Protein AF-A0A662HLV6-F1 (afdb_monomer)

pLDDT: mean 86.93, std 13.38, range [41.53, 98.5]

Solvent-accessible surface area (backbone atoms only — not comparable to full-atom values): 19832 Å² total; per-residue (Å²): 136,87,79,79,70,58,75,48,78,49,78,52,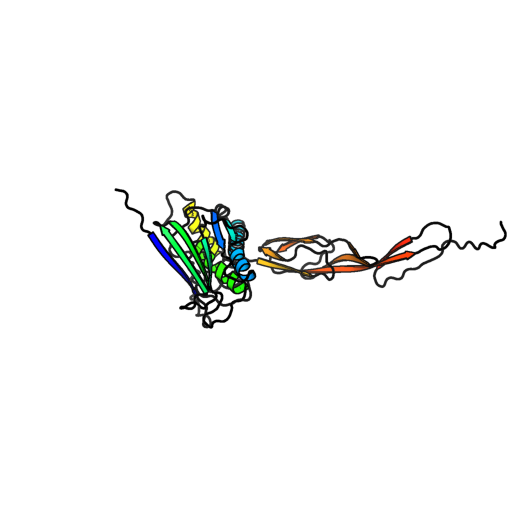61,36,26,64,61,92,74,85,81,76,87,77,70,96,64,81,65,35,36,28,36,65,76,39,35,54,88,62,49,68,42,33,32,36,38,49,74,68,54,60,68,65,47,44,50,22,42,61,44,22,61,56,51,51,52,49,39,46,53,53,49,28,75,77,75,41,70,64,75,56,74,59,50,45,75,51,81,25,39,52,95,76,70,51,72,98,71,86,61,35,31,40,38,44,58,36,94,43,49,42,97,80,36,32,40,26,38,33,39,36,38,27,51,68,56,29,45,72,37,34,40,37,41,37,36,46,14,40,72,88,59,49,75,57,53,51,61,48,47,21,38,43,36,35,33,43,49,41,41,73,58,32,38,45,44,30,75,42,65,61,37,81,78,45,63,35,37,46,20,56,53,48,68,95,56,103,57,84,51,39,53,26,46,53,53,49,49,50,40,47,58,46,50,48,57,66,74,51,85,91,81,76,74,80,73,60,56,53,47,66,66,57,92,91,53,71,63,27,50,49,54,69,24,43,33,45,67,44,59,94,60,91,57,68,49,52,53,47,80,39,47,57,68,35,71,38,62,33,38,42,53,66,60,50,77,60,88,59,36,34,37,33,56,56,27,38,31,77,77,47,77,42,64,60,52,57,51,80,40,69,30,79,51,69,40,45,37,33,56,40,64,46,51,25,38,60,46,78,48,78,67,96,58,100,68,91,70,64,48,77,50,76,41,51,74,90,62,86,84,89,87,77,84,92,74,87,84,81,82,81,86,75,90,124

Foldseek 3Di:
DDDFFDKDKDKAFAFADDDDDDDAPPDFKKWFFQQAAALAQEFEEEEEPQDPPLLSVLLLVLQVLQLVLLVLLCVVPNLCVNNSRHYDYDYPPPRDDPDDGQEYEEEALFEDPRRTQKMKMFIDGNRHTRHIYMYGYQAGPVSHGDDSLQSNLRSNLNVLVVLRIAAMSDQDFPEGGASRHRHDDDDPDRQAHWSNSSVSSSLSCVVSVDPDDDDRPDSMDGDDPVGGTGGQDKAFAAEAEPDPFWDQTGIDGQQDKGWIAGDQWDDDPFKIWGWQFKDFQDTGRDRIDIDGPHHYTYIYTDTFMWGWDWADDPDPDDDIDIDIGTVPDDDDDDDPDDDDDPVPPD

Sequence (346 aa):
MWRALPVSIVRIALTIALTLLAIEASAAPRLELMGVVWSKPILKVLVRREAPLNYVAAAARAFKLWRAAINYFTRLYGYEYLRKLRFEVYVEGFNASPDGYDVVVSFLDVPSASMELGETTLTVVGNRVVKAEVKLFLRDYTGAELKPIDILNVALHEVGHVLCLGHASRAHTANGPELMYYKYTPVNIVVMPSTLDVYGVALVFQRLLGGRAVRPLQRAIELPARIPYRLTAYYYVHVVSTVNGVEGGGWYLENETALVRAEKAIVRGDIRYVFEGWSGDVEMEAPQLSLRVTRNYTLIARWIKQYRVIIENLYPGPSSSEMWVNEGDEVVIALRDTRVEHGNGT

Radius of gyration: 29.9 Å; Cα contacts (8 Å, |Δi|>4): 708; chains: 1; bounding box: 83×50×99 Å

Structure (mmCIF, N/CA/C/O backbone):
data_AF-A0A662HLV6-F1
#
_entry.id   AF-A0A662HLV6-F1
#
loop_
_atom_site.group_PDB
_atom_site.id
_atom_site.type_symbol
_atom_site.label_atom_id
_atom_site.label_alt_id
_atom_site.label_comp_id
_atom_site.label_asym_id
_atom_site.label_entity_id
_atom_site.label_seq_id
_atom_site.pdbx_PDB_ins_code
_atom_site.Cartn_x
_atom_site.Cartn_y
_atom_site.Cartn_z
_atom_site.occupancy
_atom_site.B_iso_or_equiv
_atom_site.auth_seq_id
_atom_site.auth_comp_id
_atom_site.auth_asym_id
_atom_site.auth_atom_id
_atom_site.pdbx_PDB_model_num
ATOM 1 N N . MET A 1 1 ? -36.772 16.103 26.865 1.00 41.53 1 MET A N 1
ATOM 2 C CA . MET A 1 1 ? -35.553 15.863 27.668 1.00 41.53 1 MET A CA 1
ATOM 3 C C . MET A 1 1 ? -34.530 15.184 26.757 1.00 41.53 1 MET A C 1
ATOM 5 O O . MET A 1 1 ? -34.669 13.999 26.487 1.00 41.53 1 MET A O 1
ATOM 9 N N . TRP A 1 2 ? -33.594 15.931 26.165 1.00 44.19 2 TRP A N 1
ATOM 10 C CA . TRP A 1 2 ? -32.580 15.363 25.265 1.00 44.19 2 TRP A CA 1
ATOM 11 C C . TRP A 1 2 ? -31.426 14.825 26.114 1.00 44.19 2 TRP A C 1
ATOM 13 O O . TRP A 1 2 ? -30.712 15.603 26.740 1.00 44.19 2 TRP A O 1
ATOM 23 N N . ARG A 1 3 ? -31.272 13.499 26.201 1.00 54.03 3 ARG A N 1
ATOM 24 C CA . ARG A 1 3 ? -30.100 12.893 26.848 1.00 54.03 3 ARG A CA 1
ATOM 25 C C . ARG A 1 3 ? -28.908 13.012 25.898 1.00 54.03 3 ARG A C 1
ATOM 27 O O . ARG A 1 3 ? -28.987 12.534 24.768 1.00 54.03 3 ARG A O 1
ATOM 34 N N . ALA A 1 4 ? -27.829 13.650 26.350 1.00 65.12 4 ALA A N 1
ATOM 35 C CA . ALA A 1 4 ? -26.562 13.667 25.627 1.00 65.12 4 ALA A CA 1
ATOM 36 C C . ALA A 1 4 ? -26.058 12.227 25.431 1.00 65.12 4 ALA A C 1
ATOM 38 O O . ALA A 1 4 ? -26.153 11.402 26.343 1.00 65.12 4 ALA A O 1
ATOM 39 N N . LEU A 1 5 ? -25.565 11.913 24.231 1.00 73.31 5 LEU A N 1
ATOM 40 C CA . LEU A 1 5 ? -24.967 10.608 23.955 1.00 73.31 5 LEU A CA 1
ATOM 41 C C . LEU A 1 5 ? -23.646 10.469 24.729 1.00 73.31 5 LEU A C 1
ATOM 43 O O . LEU A 1 5 ? -22.905 11.449 24.826 1.00 73.31 5 LEU A O 1
ATOM 47 N N . PRO A 1 6 ? -23.327 9.275 25.257 1.00 77.75 6 PRO A N 1
ATOM 48 C CA . PRO A 1 6 ? -22.076 9.056 25.967 1.00 77.75 6 PRO A CA 1
ATOM 49 C C . PRO A 1 6 ? -20.880 9.223 25.022 1.00 77.75 6 PRO A C 1
ATOM 51 O O . PRO A 1 6 ? -20.923 8.798 23.862 1.00 77.75 6 PRO A O 1
ATOM 54 N N . VAL A 1 7 ? -19.818 9.835 25.545 1.00 79.19 7 VAL A N 1
ATOM 55 C CA . VAL A 1 7 ? -18.498 9.891 24.909 1.00 79.19 7 VAL A CA 1
ATOM 56 C C . VAL A 1 7 ? -17.666 8.733 25.452 1.00 79.19 7 VAL A C 1
ATOM 58 O O . VAL A 1 7 ? -17.691 8.451 26.650 1.00 79.19 7 VAL A O 1
ATOM 61 N N . SER A 1 8 ? -16.949 8.031 24.583 1.00 78.81 8 SER A N 1
ATOM 62 C CA . SER A 1 8 ? -16.083 6.910 24.957 1.00 78.81 8 SER A CA 1
ATOM 63 C C . SER A 1 8 ? -14.778 6.957 24.170 1.00 78.81 8 SER A C 1
ATOM 65 O O . SER A 1 8 ? -14.740 7.469 23.051 1.00 78.81 8 SER A O 1
ATOM 67 N N . ILE A 1 9 ? -13.713 6.423 24.767 1.00 74.38 9 ILE A N 1
ATOM 68 C CA . ILE A 1 9 ? -12.389 6.315 24.152 1.00 74.38 9 ILE A CA 1
ATOM 69 C C . ILE A 1 9 ? -12.107 4.833 23.928 1.00 74.38 9 ILE A C 1
ATOM 71 O O . ILE A 1 9 ? -12.194 4.045 24.869 1.00 74.38 9 ILE A O 1
ATOM 75 N N . VAL A 1 10 ? -11.770 4.457 22.695 1.00 76.69 10 VAL A N 1
ATOM 76 C CA . VAL A 1 10 ? -11.289 3.109 22.371 1.00 76.69 10 VAL A CA 1
ATOM 77 C C . VAL A 1 10 ? -9.801 3.201 22.064 1.00 76.69 10 VAL A C 1
ATOM 79 O O . VAL A 1 10 ? -9.414 3.987 21.203 1.00 76.69 10 VAL A O 1
ATOM 82 N N . ARG A 1 11 ? -8.980 2.422 22.772 1.00 74.50 11 ARG A N 1
ATOM 83 C CA . ARG A 1 11 ? -7.535 2.319 22.540 1.00 74.50 11 ARG A CA 1
ATOM 84 C C . ARG A 1 11 ? -7.183 0.909 22.110 1.00 74.50 11 ARG A C 1
ATOM 86 O O . ARG A 1 11 ? -7.666 -0.051 22.709 1.00 74.50 11 ARG A O 1
ATOM 93 N N . ILE A 1 12 ? -6.357 0.810 21.085 1.00 86.56 12 ILE A N 1
ATOM 94 C CA . ILE A 1 12 ? -5.835 -0.445 20.563 1.00 86.56 12 ILE A CA 1
ATOM 95 C C . ILE A 1 12 ? -4.404 -0.202 20.085 1.00 86.56 12 ILE A C 1
ATOM 97 O O . ILE A 1 12 ? -4.069 0.919 19.695 1.00 86.56 12 ILE A O 1
ATOM 101 N N . ALA A 1 13 ? -3.556 -1.216 20.201 1.00 70.12 13 ALA A N 1
ATOM 102 C CA . ALA A 1 13 ? -2.138 -1.077 19.930 1.00 70.12 13 ALA A CA 1
ATOM 103 C C . ALA A 1 13 ? -1.545 -2.363 19.360 1.00 70.12 13 ALA A C 1
ATOM 105 O O . ALA A 1 13 ? -1.890 -3.466 19.799 1.00 70.12 13 ALA A O 1
ATOM 106 N N . LEU A 1 14 ? -0.607 -2.187 18.434 1.00 81.62 14 LEU A N 1
ATOM 107 C CA . LEU A 1 14 ? 0.203 -3.248 17.859 1.00 81.62 14 LEU A CA 1
ATOM 108 C C . LEU A 1 14 ? 1.468 -3.449 18.688 1.00 81.62 14 LEU A C 1
ATOM 110 O O . LEU A 1 14 ? 2.247 -2.516 18.871 1.00 81.62 14 LEU A O 1
ATOM 114 N N . THR A 1 15 ? 1.715 -4.680 19.131 1.00 79.75 15 THR A N 1
ATOM 115 C CA . THR A 1 15 ? 2.900 -5.028 19.937 1.00 79.75 15 THR A CA 1
ATOM 116 C C . THR A 1 15 ? 3.952 -5.760 19.110 1.00 79.75 15 THR A C 1
ATOM 118 O O . THR A 1 15 ? 3.622 -6.430 18.135 1.00 79.75 15 THR A O 1
ATOM 121 N N . ILE A 1 16 ? 5.231 -5.668 19.472 1.00 78.06 16 ILE A N 1
ATOM 122 C CA . ILE A 1 16 ? 6.287 -6.467 18.824 1.00 78.06 16 ILE A CA 1
ATOM 123 C C . ILE A 1 16 ? 6.284 -7.930 19.311 1.00 78.06 16 ILE A C 1
ATOM 125 O O . ILE A 1 16 ? 6.019 -8.221 20.480 1.00 78.06 16 ILE A O 1
ATOM 129 N N . ALA A 1 17 ? 6.577 -8.882 18.420 1.00 71.69 17 ALA A N 1
ATOM 130 C CA . ALA A 1 17 ? 6.698 -10.300 18.760 1.00 71.69 17 ALA A CA 1
ATOM 131 C C . ALA A 1 17 ? 8.050 -10.626 19.430 1.00 71.69 17 ALA A C 1
ATOM 133 O O . ALA A 1 17 ? 9.098 -10.210 18.948 1.00 71.69 17 ALA A O 1
ATOM 134 N N . LEU A 1 18 ? 8.029 -11.424 20.507 1.00 54.94 18 LEU A N 1
ATOM 135 C CA . LEU A 1 18 ? 9.222 -11.810 21.281 1.00 54.94 18 LEU A CA 1
ATOM 136 C C . LEU A 1 18 ? 9.776 -13.219 20.970 1.00 54.94 18 LEU A C 1
ATOM 138 O O . LEU A 1 18 ? 10.947 -13.463 21.239 1.00 54.94 18 LEU A O 1
ATOM 142 N N . THR A 1 19 ? 8.983 -14.150 20.420 1.00 51.56 19 THR A N 1
ATOM 143 C CA . THR A 1 19 ? 9.384 -15.553 20.146 1.00 51.56 19 THR A CA 1
ATOM 144 C C . THR A 1 19 ? 8.494 -16.241 19.092 1.00 51.56 19 THR A C 1
ATOM 146 O O . THR A 1 19 ? 7.426 -15.731 18.745 1.00 51.56 19 THR A O 1
ATOM 149 N N . LEU A 1 20 ? 8.960 -17.395 18.573 1.00 49.28 20 LEU A N 1
ATOM 150 C CA . LEU A 1 20 ? 8.375 -18.157 17.458 1.00 49.28 20 LEU A CA 1
ATOM 151 C C . LEU A 1 20 ? 6.960 -18.706 17.738 1.00 49.28 20 LEU A C 1
ATOM 153 O O . LEU A 1 20 ? 6.622 -19.095 18.853 1.00 49.28 20 LEU A O 1
ATOM 157 N N . LEU A 1 21 ? 6.186 -18.743 16.653 1.00 49.66 21 LEU A N 1
ATOM 158 C CA . LEU A 1 21 ? 4.757 -19.027 16.503 1.00 49.66 21 LEU A CA 1
ATOM 159 C C . LEU A 1 21 ? 4.193 -20.152 17.386 1.00 49.66 21 LEU A C 1
ATOM 161 O O . LEU A 1 21 ? 4.664 -21.288 17.366 1.00 49.66 21 LEU A O 1
ATOM 165 N N . ALA A 1 22 ? 3.096 -19.842 18.081 1.00 47.38 22 ALA A N 1
ATOM 166 C CA . ALA A 1 22 ? 2.194 -20.854 18.612 1.00 47.38 22 ALA A CA 1
ATOM 167 C C . ALA A 1 22 ? 1.543 -21.627 17.452 1.00 47.38 22 ALA A C 1
ATOM 169 O O . ALA A 1 22 ? 1.233 -21.051 16.410 1.00 47.38 22 ALA A O 1
ATOM 170 N N . ILE A 1 23 ? 1.313 -22.926 17.646 1.00 48.78 23 ILE A N 1
ATOM 171 C CA . ILE A 1 23 ? 0.552 -23.759 16.709 1.00 48.78 23 ILE A CA 1
ATOM 172 C C . ILE A 1 23 ? -0.863 -23.179 16.620 1.00 48.78 23 ILE A C 1
ATOM 174 O O . ILE A 1 23 ? -1.612 -23.199 17.598 1.00 48.78 23 ILE A O 1
ATOM 178 N N . GLU A 1 24 ? -1.221 -22.632 15.460 1.00 56.00 24 GLU A N 1
ATOM 179 C CA . GLU A 1 24 ? -2.555 -22.081 15.246 1.00 56.00 24 GLU A CA 1
ATOM 180 C C . GLU A 1 24 ? -3.581 -23.215 15.169 1.00 56.00 24 GLU A C 1
ATOM 182 O O . GLU A 1 24 ? -3.442 -24.170 14.401 1.00 56.00 24 GLU A O 1
ATOM 187 N N . ALA A 1 25 ? -4.633 -23.114 15.980 1.00 54.62 25 ALA A N 1
ATOM 188 C CA . ALA A 1 25 ? -5.747 -24.045 15.927 1.00 54.62 25 ALA A CA 1
ATOM 189 C C . ALA A 1 25 ? -6.424 -24.005 14.543 1.00 54.62 25 ALA A C 1
ATOM 191 O O . ALA A 1 25 ? -6.546 -22.950 13.922 1.00 54.62 25 ALA A O 1
ATOM 192 N N . SER A 1 26 ? -6.952 -25.149 14.099 1.00 58.91 26 SER A N 1
ATOM 193 C CA . SER A 1 26 ? -7.633 -25.366 12.806 1.00 58.91 26 SER A CA 1
ATOM 194 C C . SER A 1 26 ? -8.948 -24.570 12.604 1.00 58.91 26 SER A C 1
ATOM 196 O O . SER A 1 26 ? -9.773 -24.929 11.763 1.00 58.91 26 SER A O 1
ATOM 198 N N . ALA A 1 27 ? -9.193 -23.505 13.368 1.00 73.50 27 ALA A N 1
ATOM 199 C CA . ALA A 1 27 ? -10.382 -22.667 13.246 1.00 73.50 27 ALA A CA 1
ATOM 200 C C . ALA A 1 27 ? -10.269 -21.706 12.052 1.00 73.50 27 ALA A C 1
ATOM 202 O O . ALA A 1 27 ? -9.174 -21.250 11.722 1.00 73.50 27 ALA A O 1
ATOM 203 N N . ALA A 1 28 ? -11.394 -21.385 11.405 1.00 86.19 28 ALA A N 1
ATOM 204 C CA . ALA A 1 28 ? -11.429 -20.427 10.301 1.00 86.19 28 ALA A CA 1
ATOM 205 C C . ALA A 1 28 ? -10.842 -19.056 10.720 1.00 86.19 28 ALA A C 1
ATOM 207 O O . ALA A 1 28 ? -11.049 -18.644 11.865 1.00 86.19 28 ALA A O 1
ATOM 208 N N . PRO A 1 29 ? -10.111 -18.348 9.831 1.00 93.00 29 PRO A N 1
ATOM 209 C CA . PRO A 1 29 ? -9.577 -17.021 10.132 1.00 93.00 29 PRO A CA 1
ATOM 210 C C . PRO A 1 29 ? -10.696 -16.035 10.474 1.00 93.00 29 PRO A C 1
ATOM 212 O O . PRO A 1 29 ? -11.675 -15.924 9.732 1.00 93.00 29 PRO A O 1
ATOM 215 N N . ARG A 1 30 ? -10.531 -15.30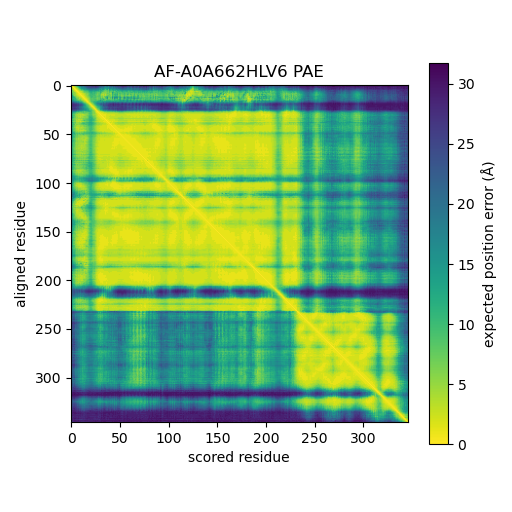5 11.580 1.00 94.62 30 ARG A N 1
ATOM 216 C CA . ARG A 1 30 ? -11.491 -14.315 12.072 1.00 94.62 30 ARG A CA 1
ATOM 217 C C . ARG A 1 30 ? -10.845 -12.950 12.201 1.00 94.62 30 ARG A C 1
ATOM 219 O O . ARG A 1 30 ? -9.678 -12.858 12.564 1.00 94.62 30 ARG A O 1
ATOM 226 N N . LEU A 1 31 ? -11.625 -11.905 11.962 1.00 95.50 31 LEU A N 1
ATOM 227 C CA . LEU A 1 31 ? -11.227 -10.522 12.203 1.00 95.50 31 LEU A CA 1
ATOM 228 C C . LEU A 1 31 ? -12.217 -9.859 13.146 1.00 95.50 31 LEU A C 1
ATOM 230 O O . LEU A 1 31 ? -13.424 -9.880 12.897 1.00 95.50 31 LEU A O 1
ATOM 234 N N . GLU A 1 32 ? -11.710 -9.273 14.222 1.00 93.94 32 GLU A N 1
ATOM 235 C CA . GLU A 1 32 ? -12.530 -8.500 15.141 1.00 93.94 32 GLU A CA 1
ATOM 236 C C . GLU A 1 32 ? -12.970 -7.176 14.513 1.00 93.94 32 GLU A C 1
ATOM 238 O O . GLU A 1 32 ? -12.236 -6.551 13.751 1.00 93.94 32 GLU A O 1
ATOM 243 N N . LEU A 1 33 ? -14.170 -6.714 14.855 1.00 91.81 33 LEU A N 1
ATOM 244 C CA . LEU A 1 33 ? -14.666 -5.400 14.463 1.00 91.81 33 LEU A CA 1
ATOM 245 C C . LEU A 1 33 ? -15.029 -4.588 15.705 1.00 91.81 33 LEU A C 1
ATOM 247 O O . LEU A 1 33 ? -15.726 -5.069 16.600 1.00 91.81 33 LEU A O 1
ATOM 251 N N . MET A 1 34 ? -14.634 -3.314 15.729 1.00 89.50 34 MET A N 1
ATOM 252 C CA . MET A 1 34 ? -14.719 -2.474 16.932 1.00 89.50 34 MET A CA 1
ATOM 253 C C . MET A 1 34 ? -16.149 -2.032 17.295 1.00 89.50 34 MET A C 1
ATOM 255 O O . MET A 1 34 ? -16.359 -1.378 18.312 1.00 89.50 34 MET A O 1
ATOM 259 N N . GLY A 1 35 ? -17.158 -2.342 16.473 1.00 86.31 35 GLY A N 1
ATOM 260 C CA . GLY A 1 35 ? -18.551 -1.963 16.755 1.00 86.31 35 GLY A CA 1
ATOM 261 C C . GLY A 1 35 ? -18.905 -0.503 16.442 1.00 86.31 35 GLY A C 1
ATOM 262 O O . GLY A 1 35 ? -20.070 -0.121 16.577 1.00 86.31 35 GLY A O 1
ATOM 263 N N . VAL A 1 36 ? -17.932 0.297 16.004 1.00 87.44 36 VAL A N 1
ATOM 264 C CA . VAL A 1 36 ? -18.057 1.733 15.715 1.00 87.44 36 VAL A CA 1
ATOM 265 C C . VAL A 1 36 ? -17.826 2.017 14.232 1.00 87.44 36 VAL A C 1
ATOM 267 O O . VAL A 1 36 ? -17.308 1.173 13.505 1.00 87.44 36 VAL A O 1
ATOM 270 N N . VAL A 1 37 ? -18.266 3.184 13.759 1.00 89.38 37 VAL A N 1
ATOM 271 C CA . VAL A 1 37 ? -18.124 3.579 12.349 1.00 89.38 37 VAL A CA 1
ATOM 272 C C . VAL A 1 37 ? -17.998 5.094 12.209 1.00 89.38 37 VAL A C 1
ATOM 274 O O . VAL A 1 37 ? -18.574 5.849 12.993 1.00 89.38 37 VAL A O 1
ATOM 277 N N . TRP A 1 38 ? -17.279 5.562 11.192 1.00 92.12 38 TRP A N 1
ATOM 278 C CA . TRP A 1 38 ? -17.286 6.974 10.808 1.00 92.12 38 TRP A CA 1
ATOM 279 C C . TRP A 1 38 ? -18.653 7.409 10.278 1.00 92.12 38 TRP A C 1
ATOM 281 O O . TRP A 1 38 ? -19.393 6.623 9.695 1.00 92.12 38 TRP A O 1
ATOM 291 N N . SER A 1 39 ? -18.990 8.687 10.438 1.00 88.31 39 SER A N 1
ATOM 292 C CA . SER A 1 39 ? -20.218 9.282 9.887 1.00 88.31 39 SER A CA 1
ATOM 293 C C . SER A 1 39 ? -20.072 9.773 8.445 1.00 88.31 39 SER A C 1
ATOM 295 O O . SER A 1 39 ? -21.048 10.238 7.855 1.00 88.31 39 SER A O 1
ATOM 297 N N . LYS A 1 40 ? -18.866 9.691 7.878 1.00 90.00 40 LYS A N 1
ATOM 298 C CA . LYS A 1 40 ? -18.543 10.196 6.547 1.00 90.00 40 LYS A CA 1
ATOM 299 C C . LYS A 1 40 ? -17.528 9.300 5.834 1.00 90.00 40 LYS A C 1
ATOM 301 O O . LYS A 1 40 ? -16.722 8.648 6.494 1.00 90.00 40 LYS A O 1
ATOM 306 N N . PRO A 1 41 ? -17.560 9.277 4.491 1.00 90.44 41 PRO A N 1
ATOM 307 C CA . PRO A 1 41 ? -16.691 8.426 3.692 1.00 90.44 41 PRO A CA 1
ATOM 308 C C . PRO A 1 41 ? -15.323 9.055 3.389 1.00 90.44 41 PRO A C 1
ATOM 310 O O . PRO A 1 41 ? -14.415 8.378 2.924 1.00 90.44 41 PRO A O 1
ATOM 313 N N . ILE A 1 42 ? -15.172 10.358 3.617 1.00 94.44 42 ILE A N 1
ATOM 314 C CA . ILE A 1 42 ? -13.944 11.095 3.332 1.00 94.44 42 ILE A CA 1
ATOM 315 C C . ILE A 1 42 ? -13.315 11.464 4.666 1.00 94.44 42 ILE A C 1
ATOM 317 O O . ILE A 1 42 ? -13.925 12.206 5.439 1.00 94.44 42 ILE A O 1
ATOM 321 N N . LEU A 1 43 ? -12.118 10.939 4.919 1.00 96.12 43 LEU A N 1
ATOM 322 C CA . LEU A 1 43 ? -11.362 11.207 6.138 1.00 96.12 43 LEU A CA 1
ATOM 323 C C . LEU A 1 43 ? -10.183 12.121 5.813 1.00 96.12 43 LEU A C 1
ATOM 325 O O . LEU A 1 43 ? -9.349 11.791 4.965 1.00 96.12 43 LEU A O 1
ATOM 329 N N . LYS A 1 44 ? -10.123 13.269 6.486 1.00 97.50 44 LYS A N 1
ATOM 330 C CA . LYS A 1 44 ? -8.987 14.188 6.417 1.00 97.50 44 LYS A CA 1
ATOM 331 C C . LYS A 1 44 ? -7.922 13.736 7.405 1.00 97.50 44 LYS A C 1
ATOM 333 O O . LYS A 1 44 ? -8.192 13.631 8.600 1.00 97.50 44 LYS A O 1
ATOM 338 N N . VAL A 1 45 ? -6.724 13.482 6.900 1.00 98.25 45 VAL A N 1
ATOM 339 C CA . VAL A 1 45 ? -5.605 12.930 7.663 1.00 98.25 45 VAL A CA 1
ATOM 340 C C . VAL A 1 45 ? -4.493 13.965 7.730 1.00 98.25 45 VAL A C 1
ATOM 342 O O . VAL A 1 45 ? -4.037 14.422 6.687 1.00 98.25 45 VAL A O 1
ATOM 345 N N . LEU A 1 46 ? -4.022 14.289 8.930 1.00 98.12 46 LEU A N 1
ATOM 346 C CA . LEU A 1 46 ? -2.792 15.047 9.137 1.00 98.12 46 LEU A CA 1
ATOM 347 C C . LEU A 1 46 ? -1.676 14.102 9.575 1.00 98.12 46 LEU A C 1
ATOM 349 O O . LEU A 1 46 ? -1.807 13.429 10.594 1.00 98.12 46 LEU A O 1
ATOM 353 N N . VAL A 1 47 ? -0.565 14.096 8.845 1.00 98.00 47 VAL A N 1
ATOM 354 C CA . VAL A 1 47 ? 0.693 13.480 9.275 1.00 98.00 47 VAL A CA 1
ATOM 355 C C . VAL A 1 47 ? 1.618 14.592 9.758 1.00 98.00 47 VAL A C 1
ATOM 357 O O . VAL A 1 47 ? 1.989 15.475 8.978 1.00 98.00 47 VAL A O 1
ATOM 360 N N . ARG A 1 48 ? 1.959 14.571 11.048 1.00 96.94 48 ARG A N 1
ATOM 361 C CA . ARG A 1 48 ? 2.831 15.581 11.657 1.00 96.94 48 ARG A CA 1
ATOM 362 C C . ARG A 1 48 ? 4.279 15.419 11.219 1.00 96.94 48 ARG A C 1
ATOM 364 O O . ARG A 1 48 ? 4.725 14.316 10.902 1.00 96.94 48 ARG A O 1
ATOM 371 N N . ARG A 1 49 ? 5.038 16.513 11.216 1.00 94.69 49 ARG A N 1
ATOM 372 C CA . ARG A 1 49 ? 6.450 16.513 10.805 1.00 94.69 49 ARG A CA 1
ATOM 373 C C . ARG A 1 49 ? 7.373 16.402 12.023 1.00 94.69 49 ARG A C 1
ATOM 375 O O . ARG A 1 49 ? 8.282 17.201 12.206 1.00 94.69 49 ARG A O 1
ATOM 382 N N . GLU A 1 50 ? 7.128 15.381 12.838 1.00 93.88 50 GLU A N 1
ATOM 383 C CA . GLU A 1 50 ? 7.841 15.099 14.098 1.00 93.88 50 GLU A CA 1
ATOM 384 C C . GLU A 1 50 ? 8.926 14.009 13.935 1.00 93.88 50 GLU A C 1
ATOM 386 O O . GLU A 1 50 ? 9.539 13.590 14.910 1.00 93.88 50 GLU A O 1
ATOM 391 N N . ALA A 1 51 ? 9.165 13.534 12.706 1.00 95.44 51 ALA A N 1
ATOM 392 C CA . ALA A 1 51 ? 10.098 12.452 12.384 1.00 95.44 51 ALA A CA 1
ATOM 393 C C . ALA A 1 51 ? 10.883 12.732 11.085 1.00 95.44 51 ALA A C 1
ATOM 395 O O . ALA A 1 51 ? 10.494 13.610 10.301 1.00 95.44 51 ALA A O 1
ATOM 396 N N . PRO A 1 52 ? 11.963 11.971 10.806 1.00 96.50 52 PRO A N 1
ATOM 397 C CA . PRO A 1 52 ? 12.650 11.996 9.516 1.00 96.50 52 PRO A CA 1
ATOM 398 C C . PRO A 1 52 ? 11.695 11.848 8.317 1.00 96.50 52 PRO A C 1
ATOM 400 O O . PRO A 1 52 ? 10.698 11.125 8.368 1.00 96.50 52 PRO A O 1
ATOM 403 N N . LEU A 1 53 ? 11.992 12.532 7.204 1.00 95.00 53 LEU A N 1
ATOM 404 C CA . LEU A 1 53 ? 11.075 12.627 6.053 1.00 95.00 53 LEU A CA 1
ATOM 405 C C . LEU A 1 53 ? 10.723 11.269 5.427 1.00 95.00 53 LEU A C 1
ATOM 407 O O . LEU A 1 53 ? 9.619 11.102 4.915 1.00 95.00 53 LEU A O 1
ATOM 411 N N . ASN A 1 54 ? 11.631 10.295 5.475 1.00 93.19 54 ASN A N 1
ATOM 412 C CA . ASN A 1 54 ? 11.375 8.921 5.039 1.00 93.19 54 ASN A CA 1
ATOM 413 C C . ASN A 1 54 ? 10.301 8.225 5.901 1.00 93.19 54 ASN A C 1
ATOM 415 O O . ASN A 1 54 ? 9.486 7.488 5.349 1.00 93.19 54 ASN A O 1
ATOM 419 N N . TYR A 1 55 ? 10.243 8.488 7.211 1.00 97.44 55 TYR A N 1
ATOM 420 C CA . TYR A 1 55 ? 9.214 7.951 8.115 1.00 97.44 55 TYR A CA 1
ATOM 421 C C . TYR A 1 55 ? 7.880 8.674 7.939 1.00 97.44 55 TYR A C 1
ATOM 423 O O . TYR A 1 55 ? 6.834 8.031 7.845 1.00 97.44 55 TYR A O 1
ATOM 431 N N . VAL A 1 56 ? 7.912 9.999 7.776 1.00 97.38 56 VAL A N 1
ATOM 432 C CA . VAL A 1 56 ? 6.720 10.796 7.435 1.00 97.38 56 VAL A CA 1
ATOM 433 C C . VAL A 1 56 ? 6.114 10.316 6.110 1.00 97.38 56 VAL A C 1
ATOM 435 O O . VAL A 1 56 ? 4.905 10.090 6.013 1.00 97.38 56 VAL A O 1
ATOM 438 N N . ALA A 1 57 ? 6.951 10.089 5.092 1.00 93.00 57 ALA A N 1
ATOM 439 C CA . ALA A 1 57 ? 6.522 9.556 3.803 1.00 93.00 57 ALA A CA 1
ATOM 440 C C . ALA A 1 57 ? 5.978 8.122 3.911 1.00 93.00 57 ALA A C 1
ATOM 442 O O . ALA A 1 57 ? 4.992 7.801 3.243 1.00 93.00 57 ALA A O 1
ATOM 443 N N . ALA A 1 58 ? 6.576 7.274 4.756 1.00 94.12 58 ALA A N 1
ATOM 444 C CA . ALA A 1 58 ? 6.081 5.930 5.045 1.00 94.12 58 ALA A CA 1
ATOM 445 C C . ALA A 1 58 ? 4.671 5.967 5.661 1.00 94.12 58 ALA A C 1
ATOM 447 O O . ALA A 1 58 ? 3.753 5.352 5.116 1.00 94.12 58 ALA A O 1
ATOM 448 N N . ALA A 1 59 ? 4.452 6.765 6.709 1.00 97.75 59 ALA A N 1
ATOM 449 C CA . ALA A 1 59 ? 3.135 6.908 7.333 1.00 97.75 59 ALA A CA 1
ATOM 450 C C . ALA A 1 59 ? 2.079 7.450 6.352 1.00 97.75 59 ALA A C 1
ATOM 452 O O . ALA A 1 59 ? 0.985 6.898 6.232 1.00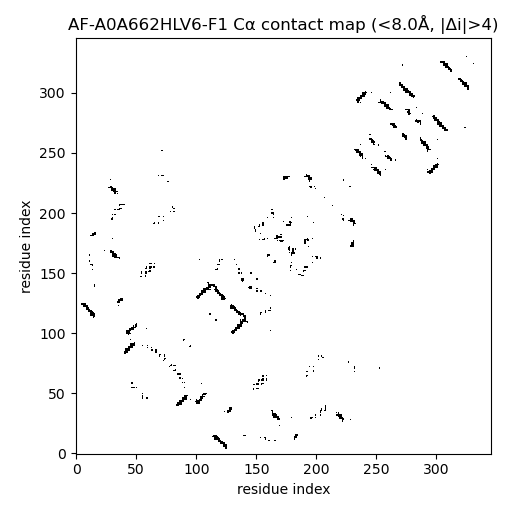 97.75 59 ALA A O 1
ATOM 453 N N . ALA A 1 60 ? 2.416 8.479 5.565 1.00 96.00 60 ALA A N 1
ATOM 454 C CA . ALA A 1 60 ? 1.514 9.008 4.539 1.00 96.00 60 ALA A CA 1
ATOM 455 C C . ALA A 1 60 ? 1.203 7.978 3.431 1.00 96.00 60 ALA A C 1
ATOM 457 O O . ALA A 1 60 ? 0.098 7.956 2.877 1.00 96.00 60 ALA A O 1
ATOM 458 N N . ARG A 1 61 ? 2.165 7.107 3.094 1.00 94.31 61 ARG A N 1
ATOM 459 C CA . ARG A 1 61 ? 2.001 6.042 2.095 1.00 94.31 61 ARG A CA 1
ATOM 460 C C . ARG A 1 61 ? 1.029 4.954 2.560 1.00 94.31 61 ARG A C 1
ATOM 462 O O . ARG A 1 61 ? 0.317 4.429 1.703 1.00 94.31 61 ARG A O 1
ATOM 469 N N . ALA A 1 62 ? 0.926 4.666 3.858 1.00 96.62 62 ALA A N 1
ATOM 470 C CA . ALA A 1 62 ? -0.002 3.661 4.391 1.00 96.62 62 ALA A CA 1
ATOM 471 C C . ALA A 1 62 ? -1.459 3.904 3.943 1.00 96.62 62 ALA A C 1
ATOM 473 O O . ALA A 1 62 ? -2.112 3.009 3.408 1.00 96.62 62 ALA A O 1
ATOM 474 N N . PHE A 1 63 ? -1.943 5.147 4.027 1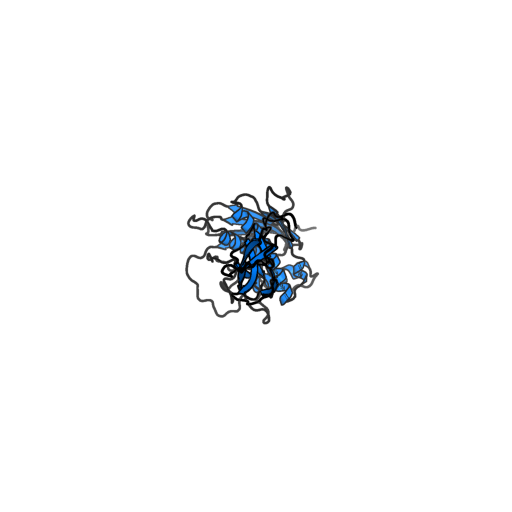.00 96.38 63 PHE A N 1
ATOM 475 C CA . PHE A 1 63 ? -3.292 5.522 3.575 1.00 96.38 63 PHE A CA 1
ATOM 476 C C . PHE A 1 63 ? -3.505 5.319 2.066 1.00 96.38 63 PHE A C 1
ATOM 478 O O . PHE A 1 63 ? -4.584 4.912 1.624 1.00 96.38 63 PHE A O 1
ATOM 485 N N . LYS A 1 64 ? -2.471 5.575 1.251 1.00 92.06 64 LYS A N 1
ATOM 486 C CA . LYS A 1 64 ? -2.522 5.334 -0.201 1.00 92.06 64 LYS A CA 1
ATOM 487 C C . LYS A 1 64 ? -2.636 3.840 -0.508 1.00 92.06 64 LYS A C 1
ATOM 489 O O . LYS A 1 64 ? -3.404 3.459 -1.390 1.00 92.06 64 LYS A O 1
ATOM 494 N N . LEU A 1 65 ? -1.900 3.009 0.226 1.00 92.69 65 LEU A N 1
ATOM 495 C CA . LEU A 1 65 ? -1.900 1.557 0.064 1.00 92.69 65 LEU A CA 1
ATOM 496 C C . LEU A 1 65 ? -3.225 0.923 0.506 1.00 92.69 65 LEU A C 1
ATOM 498 O O . LEU A 1 65 ? -3.744 0.074 -0.213 1.00 92.69 65 LEU A O 1
ATOM 502 N N . TRP A 1 66 ? -3.851 1.406 1.582 1.00 95.44 66 TRP A N 1
ATOM 503 C CA . TRP A 1 66 ? -5.218 1.000 1.939 1.00 95.44 66 TRP A CA 1
ATOM 504 C C . TRP A 1 66 ? -6.235 1.308 0.841 1.00 95.44 66 TRP A C 1
ATOM 506 O O . TRP A 1 66 ? -7.042 0.451 0.480 1.00 95.44 66 TRP A O 1
ATOM 516 N N . ARG A 1 67 ? -6.177 2.508 0.246 1.00 92.25 67 ARG A N 1
ATOM 517 C CA . ARG A 1 67 ? -7.045 2.858 -0.891 1.00 92.25 67 ARG A CA 1
ATOM 518 C C . ARG A 1 67 ? -6.844 1.901 -2.066 1.00 92.25 67 ARG A C 1
ATOM 520 O O . ARG A 1 67 ? -7.809 1.518 -2.725 1.00 92.25 67 ARG A O 1
ATOM 527 N N . ALA A 1 68 ? -5.604 1.523 -2.345 1.00 89.19 68 ALA A N 1
ATOM 528 C CA . ALA A 1 68 ? -5.306 0.602 -3.426 1.00 89.19 68 ALA A CA 1
ATOM 529 C C . ALA A 1 68 ? -5.772 -0.835 -3.128 1.00 89.19 68 ALA A C 1
ATOM 531 O O . ALA A 1 68 ? -6.369 -1.453 -4.008 1.00 89.19 68 ALA A O 1
ATOM 532 N N . ALA A 1 69 ? -5.619 -1.315 -1.889 1.00 92.25 69 ALA A N 1
ATOM 533 C CA . ALA A 1 69 ? -6.167 -2.594 -1.432 1.00 92.25 69 ALA A CA 1
ATOM 534 C C . ALA A 1 69 ? -7.699 -2.645 -1.573 1.00 92.25 69 ALA A C 1
ATOM 536 O O . ALA A 1 69 ? -8.244 -3.608 -2.113 1.00 92.25 69 ALA A O 1
ATOM 537 N N . ILE A 1 70 ? -8.396 -1.569 -1.186 1.00 93.50 70 ILE A N 1
ATOM 538 C CA . ILE A 1 70 ? -9.847 -1.414 -1.383 1.00 93.50 70 ILE A CA 1
ATOM 539 C C . ILE A 1 70 ? -10.211 -1.465 -2.873 1.00 93.50 70 ILE A C 1
ATOM 541 O O . ILE A 1 70 ? -11.127 -2.184 -3.275 1.00 93.50 70 ILE A O 1
ATOM 545 N N . ASN A 1 71 ? -9.493 -0.732 -3.725 1.00 89.62 71 ASN A N 1
ATOM 546 C CA . ASN A 1 71 ? -9.749 -0.742 -5.166 1.00 89.62 71 ASN A CA 1
ATOM 547 C C . ASN A 1 71 ? -9.537 -2.135 -5.779 1.00 89.62 71 ASN A C 1
ATOM 549 O O . ASN A 1 71 ? -10.356 -2.574 -6.585 1.00 89.62 71 ASN A O 1
ATOM 553 N N . TYR A 1 72 ? -8.471 -2.832 -5.386 1.00 87.25 72 TYR A N 1
ATOM 554 C CA . TYR A 1 72 ? -8.184 -4.198 -5.820 1.00 87.25 72 TYR A CA 1
ATOM 555 C C . TYR A 1 72 ? -9.296 -5.164 -5.394 1.00 87.25 72 TYR A C 1
ATOM 557 O O . TYR A 1 72 ? -9.895 -5.832 -6.238 1.00 87.25 72 TYR A O 1
ATOM 565 N N . PHE A 1 73 ? -9.638 -5.179 -4.102 1.00 92.62 73 PHE A N 1
ATOM 566 C CA . PHE A 1 73 ? -10.679 -6.051 -3.562 1.00 92.62 73 PHE A CA 1
ATOM 567 C C . PHE A 1 73 ? -12.021 -5.804 -4.248 1.00 92.62 73 PHE A C 1
ATOM 569 O O . PHE A 1 73 ? -12.710 -6.753 -4.623 1.00 92.62 73 PHE A O 1
ATOM 576 N N . THR A 1 74 ? -12.380 -4.532 -4.460 1.00 92.12 74 THR A N 1
ATOM 577 C CA . THR A 1 74 ? -13.680 -4.207 -5.050 1.00 92.12 74 THR A CA 1
ATOM 578 C C . THR A 1 74 ? -13.801 -4.643 -6.505 1.00 92.12 74 THR A C 1
ATOM 580 O O . THR A 1 74 ? -14.839 -5.157 -6.913 1.00 92.12 74 THR A O 1
ATOM 583 N N . ARG A 1 75 ? -12.716 -4.518 -7.282 1.00 88.62 75 ARG A N 1
ATOM 584 C CA . ARG A 1 75 ? -12.665 -5.005 -8.670 1.00 88.62 75 ARG A CA 1
ATOM 585 C C . ARG A 1 75 ? -12.871 -6.517 -8.778 1.00 88.62 75 ARG A C 1
ATOM 587 O O . ARG A 1 75 ? -13.450 -6.962 -9.762 1.00 88.62 75 ARG A O 1
ATOM 594 N N . LEU A 1 76 ? -12.390 -7.294 -7.806 1.00 88.88 76 LEU A N 1
ATOM 595 C CA . LEU A 1 76 ? -12.469 -8.758 -7.847 1.00 88.88 76 LEU A CA 1
ATOM 596 C C . LEU A 1 76 ? -13.745 -9.323 -7.222 1.00 88.88 76 LEU A C 1
ATOM 598 O O . LEU A 1 76 ? -14.283 -10.309 -7.719 1.00 88.88 76 LEU A O 1
ATOM 602 N N . TYR A 1 77 ? -14.224 -8.727 -6.128 1.00 92.50 77 TYR A N 1
ATOM 603 C CA . TYR A 1 77 ? -15.261 -9.337 -5.289 1.00 92.50 77 TYR A CA 1
ATOM 604 C C . TYR A 1 77 ? -16.535 -8.491 -5.141 1.00 92.50 77 TYR A C 1
ATOM 606 O O . TYR A 1 77 ? -17.470 -8.928 -4.462 1.00 92.50 77 TYR A O 1
ATOM 614 N N . GLY A 1 78 ? -16.606 -7.308 -5.764 1.00 90.69 78 GLY A N 1
ATOM 615 C CA . GLY A 1 78 ? -17.758 -6.401 -5.702 1.00 90.69 78 GLY A CA 1
ATOM 616 C C . GLY A 1 78 ? -17.611 -5.309 -4.637 1.00 90.69 78 GLY A C 1
ATOM 617 O O . GLY A 1 78 ? -16.562 -4.708 -4.502 1.00 90.69 78 GLY A O 1
ATOM 618 N N . TYR A 1 79 ? -18.655 -4.998 -3.863 1.00 92.31 79 TYR A N 1
ATOM 619 C CA . TYR A 1 79 ? -18.588 -3.968 -2.799 1.00 92.31 79 TYR A CA 1
ATOM 620 C C . TYR A 1 79 ? -18.184 -2.562 -3.288 1.00 92.31 79 TYR A C 1
ATOM 622 O O . TYR A 1 79 ? -17.574 -1.784 -2.561 1.00 92.31 79 TYR A O 1
ATOM 630 N N . GLU A 1 80 ? -18.571 -2.212 -4.516 1.00 89.88 80 GLU A N 1
ATOM 631 C CA . GLU A 1 80 ? -18.224 -0.967 -5.225 1.00 89.88 80 GLU A CA 1
ATOM 632 C C . GLU A 1 80 ? -18.463 0.322 -4.422 1.00 89.88 80 GLU A C 1
ATOM 634 O O . GLU A 1 80 ? -17.777 1.330 -4.597 1.00 89.88 80 GLU A O 1
ATOM 639 N N . TYR A 1 81 ? -19.400 0.284 -3.475 1.00 89.56 81 TYR A N 1
ATOM 640 C CA . TYR A 1 81 ? -19.666 1.389 -2.564 1.00 89.56 81 TYR A CA 1
ATOM 641 C C . TYR A 1 81 ? -18.457 1.790 -1.703 1.00 89.56 81 TYR A C 1
ATOM 643 O O . TYR A 1 81 ? -18.368 2.951 -1.298 1.00 89.56 81 TYR A O 1
ATOM 651 N N . LEU A 1 82 ? -17.517 0.870 -1.452 1.00 91.56 82 LEU A N 1
ATOM 652 C CA . LEU A 1 82 ? -16.271 1.152 -0.743 1.00 91.56 82 LEU A CA 1
ATOM 653 C C . LEU A 1 82 ? -15.377 2.142 -1.488 1.00 91.56 82 LEU A C 1
ATOM 655 O O . LEU A 1 82 ? -14.600 2.833 -0.845 1.00 91.56 82 LEU A O 1
ATOM 659 N N . ARG A 1 83 ? -15.516 2.301 -2.811 1.00 88.38 83 ARG A N 1
ATOM 660 C CA . ARG A 1 83 ? -14.741 3.304 -3.567 1.00 88.38 83 ARG A CA 1
ATOM 661 C C . ARG A 1 83 ? -15.060 4.747 -3.161 1.00 88.38 83 ARG A C 1
ATOM 663 O O . ARG A 1 83 ? -14.310 5.658 -3.504 1.00 88.38 83 ARG A O 1
ATOM 670 N N . LYS A 1 84 ? -16.159 4.965 -2.425 1.00 90.69 84 LYS A N 1
ATOM 671 C CA . LYS A 1 84 ? -16.477 6.259 -1.803 1.00 90.69 84 LYS A CA 1
ATOM 672 C C . LYS A 1 84 ? -15.559 6.570 -0.618 1.00 90.69 84 LYS A C 1
ATOM 674 O O . LYS A 1 84 ? -15.360 7.747 -0.332 1.00 90.69 84 LYS A O 1
ATOM 679 N N . LEU A 1 85 ? -15.022 5.545 0.054 1.00 91.81 85 LEU A N 1
ATOM 680 C CA . LEU A 1 85 ? -14.051 5.705 1.131 1.00 91.81 85 LEU A CA 1
ATOM 681 C C . LEU A 1 85 ? -12.738 6.239 0.552 1.00 91.81 85 LEU A C 1
ATOM 683 O O . LEU A 1 85 ? -12.117 5.603 -0.301 1.00 91.81 85 LEU A O 1
ATOM 687 N N . ARG A 1 86 ? -12.310 7.417 1.005 1.00 91.38 86 ARG A N 1
ATOM 688 C CA . ARG A 1 86 ? -11.037 8.010 0.583 1.00 91.38 86 ARG A CA 1
ATOM 689 C C . ARG A 1 86 ? -10.391 8.804 1.707 1.00 91.38 86 ARG A C 1
ATOM 691 O O . ARG A 1 86 ? -11.071 9.372 2.558 1.00 91.38 86 ARG A O 1
ATOM 698 N N . PHE A 1 87 ? -9.070 8.877 1.639 1.00 95.62 87 PHE A N 1
ATOM 699 C CA . PHE A 1 87 ? -8.251 9.675 2.536 1.00 95.62 87 PHE A CA 1
ATOM 700 C C . PHE A 1 87 ? -7.760 10.921 1.807 1.00 95.62 87 PHE A C 1
ATOM 702 O O . PHE A 1 87 ? -7.184 10.824 0.721 1.00 95.62 87 PHE A O 1
ATOM 709 N N . GLU A 1 88 ? -7.978 12.081 2.411 1.00 95.69 88 GLU A N 1
ATOM 710 C CA . GLU A 1 88 ? -7.355 13.340 2.012 1.00 95.69 88 GLU A CA 1
ATOM 711 C C . GLU A 1 88 ? -6.167 13.550 2.953 1.00 95.69 88 GLU A C 1
ATOM 713 O O . GLU A 1 88 ? -6.348 13.907 4.115 1.00 95.69 88 GLU A O 1
ATOM 718 N N . VAL A 1 89 ? -4.966 13.198 2.480 1.00 95.88 89 VAL A N 1
ATOM 719 C CA . VAL A 1 89 ? -3.748 13.159 3.302 1.00 95.88 89 VAL A CA 1
ATOM 720 C C . VAL A 1 89 ? -2.979 14.467 3.175 1.00 95.88 89 VAL A C 1
ATOM 722 O O . VAL A 1 89 ? -2.597 14.878 2.077 1.00 95.88 89 VAL A O 1
ATOM 725 N N . TYR A 1 90 ? -2.710 15.069 4.323 1.00 96.69 90 TYR A N 1
ATOM 726 C CA . TYR A 1 90 ? -1.979 16.310 4.488 1.00 96.69 90 TYR A CA 1
ATOM 727 C C . TYR A 1 90 ? -0.734 16.061 5.336 1.00 96.69 90 TYR A C 1
ATOM 729 O O . TYR A 1 90 ? -0.765 15.287 6.292 1.00 96.69 90 TYR A O 1
ATOM 737 N N . VAL A 1 91 ? 0.364 16.717 4.980 1.00 95.69 91 VAL A N 1
ATOM 738 C CA . VAL A 1 91 ? 1.626 16.690 5.717 1.00 95.69 91 VAL A CA 1
ATOM 739 C C . VAL A 1 91 ? 1.878 18.083 6.273 1.00 95.69 91 VAL A C 1
ATOM 741 O O . VAL A 1 91 ? 1.816 19.087 5.552 1.00 95.69 91 VAL A O 1
ATOM 744 N N . GLU A 1 92 ? 2.152 18.135 7.571 1.00 94.50 92 GLU A N 1
ATOM 745 C CA . GLU A 1 92 ? 2.444 19.371 8.285 1.00 94.50 92 GLU A CA 1
ATOM 746 C C . GLU A 1 92 ? 3.621 20.128 7.649 1.00 94.50 92 GLU A C 1
ATOM 748 O O . GLU A 1 92 ? 4.658 19.553 7.308 1.00 94.50 92 GLU A O 1
ATOM 753 N N . GLY A 1 93 ? 3.435 21.433 7.443 1.00 89.81 93 GLY A N 1
ATOM 754 C CA . GLY A 1 93 ? 4.419 22.299 6.791 1.00 89.81 93 GLY A CA 1
ATOM 755 C C . GLY A 1 93 ? 4.515 22.165 5.265 1.00 89.81 93 GLY A C 1
ATOM 756 O O . GLY A 1 93 ? 5.309 22.883 4.667 1.00 89.81 93 GLY A O 1
ATOM 757 N N . PHE A 1 94 ? 3.726 21.291 4.625 1.00 87.06 94 PHE A N 1
ATOM 758 C CA . PHE A 1 94 ? 3.676 21.167 3.160 1.00 87.06 94 PHE A CA 1
ATOM 759 C C . PHE A 1 94 ? 2.334 21.612 2.580 1.00 87.06 94 PHE A C 1
ATOM 761 O O . PHE A 1 94 ? 2.287 22.513 1.749 1.00 87.06 94 PHE A O 1
ATOM 768 N N . ASN A 1 95 ? 1.239 20.973 2.993 1.00 87.88 95 ASN A N 1
ATOM 769 C CA . ASN A 1 95 ? -0.096 21.233 2.442 1.00 87.88 95 ASN A CA 1
ATOM 770 C C . ASN A 1 95 ? -1.203 21.260 3.510 1.00 87.88 95 ASN A C 1
ATOM 772 O O . ASN A 1 95 ? -2.381 21.272 3.162 1.00 87.88 95 ASN A O 1
ATOM 776 N N . ALA A 1 96 ? -0.834 21.256 4.792 1.00 84.00 96 ALA A N 1
ATOM 777 C CA . ALA A 1 96 ? -1.760 21.239 5.917 1.00 84.00 96 ALA A CA 1
ATOM 778 C C . ALA A 1 96 ? -2.429 22.608 6.178 1.00 84.00 96 ALA A C 1
ATOM 780 O O . ALA A 1 96 ? -1.766 23.643 6.184 1.00 84.00 96 ALA A O 1
ATOM 781 N N . SER A 1 97 ? -3.735 22.596 6.462 1.00 81.81 97 SER A N 1
ATOM 782 C CA . SER A 1 97 ? -4.475 23.654 7.166 1.00 81.81 97 SER A CA 1
ATOM 783 C C . SER A 1 97 ? -4.353 23.531 8.702 1.00 81.81 97 SER A C 1
ATOM 785 O O . SER A 1 97 ? -3.960 22.467 9.184 1.00 81.81 97 SER A O 1
ATOM 787 N N . PRO A 1 98 ? -4.701 24.568 9.492 1.00 76.25 98 PRO A N 1
ATOM 788 C CA . PRO A 1 98 ? -4.561 24.546 10.956 1.00 76.25 98 PRO A CA 1
ATOM 789 C C . PRO A 1 98 ? -5.457 23.531 11.683 1.00 76.25 98 PRO A C 1
ATOM 791 O O . PRO A 1 98 ? -5.069 22.994 12.718 1.00 76.25 98 PRO A O 1
ATOM 794 N N . ASP A 1 99 ? -6.653 23.257 11.164 1.00 83.25 99 ASP A N 1
ATOM 795 C CA . ASP A 1 99 ? -7.645 22.408 11.820 1.00 83.25 99 ASP A CA 1
ATOM 796 C C . ASP A 1 99 ? -8.498 21.599 10.822 1.00 83.25 99 ASP A C 1
ATOM 798 O O . ASP A 1 99 ? -8.275 21.605 9.607 1.00 83.25 99 ASP A O 1
ATOM 802 N N . GLY A 1 100 ? -9.458 20.839 11.364 1.00 89.62 100 GLY A N 1
ATOM 803 C CA . GLY A 1 100 ? -10.446 20.095 10.577 1.00 89.62 100 GLY A CA 1
ATOM 804 C C . GLY A 1 100 ? -10.051 18.670 10.177 1.00 89.62 100 GLY A C 1
ATOM 805 O O . GLY A 1 100 ? -10.692 18.097 9.293 1.00 89.62 100 GLY A O 1
ATOM 806 N N . TYR A 1 101 ? -9.026 18.090 10.806 1.00 96.75 101 TYR A N 1
ATOM 807 C CA . TYR A 1 101 ? -8.608 16.705 10.565 1.00 96.75 101 TYR A CA 1
ATOM 808 C C . TYR A 1 101 ? -9.373 15.701 11.418 1.00 96.75 101 TYR A C 1
ATOM 810 O O . TYR A 1 101 ? -9.557 15.891 12.623 1.00 96.75 101 TYR A O 1
ATOM 818 N N . ASP A 1 102 ? -9.748 14.599 10.779 1.00 97.62 102 ASP A N 1
ATOM 819 C CA . ASP A 1 102 ? -10.401 13.452 11.404 1.00 97.62 102 ASP A CA 1
ATOM 820 C C . ASP A 1 102 ? -9.383 12.517 12.046 1.00 97.62 102 ASP A C 1
ATOM 822 O O . ASP A 1 102 ? -9.640 11.947 13.104 1.00 97.62 102 ASP A O 1
ATOM 826 N N . VAL A 1 103 ? -8.226 12.380 11.398 1.00 98.38 103 VAL A N 1
ATOM 827 C CA . VAL A 1 103 ? -7.135 11.498 11.804 1.00 98.38 103 VAL A CA 1
ATOM 828 C C . VAL A 1 103 ? -5.870 12.332 11.954 1.00 98.38 103 VAL A C 1
ATOM 830 O O . VAL A 1 103 ? -5.521 13.088 11.047 1.00 98.38 103 VAL A O 1
ATOM 833 N N . VAL A 1 104 ? -5.174 12.187 13.077 1.00 98.19 104 VAL A N 1
ATOM 834 C CA . VAL A 1 104 ? -3.864 12.810 13.305 1.00 98.19 104 VAL A CA 1
ATOM 835 C C . VAL A 1 104 ? -2.843 11.714 13.573 1.00 98.19 104 VAL A C 1
ATOM 837 O O . VAL A 1 104 ? -3.056 10.891 14.455 1.00 98.19 104 VAL A O 1
ATOM 840 N N . VAL A 1 105 ? -1.751 11.710 12.813 1.00 98.50 105 VAL A N 1
ATOM 841 C CA . VAL A 1 105 ? -0.623 10.789 12.976 1.00 98.50 105 VAL A CA 1
ATOM 842 C C . VAL A 1 105 ? 0.561 11.557 13.556 1.00 98.50 105 VAL A C 1
ATOM 844 O O . VAL A 1 105 ? 1.016 12.529 12.948 1.00 98.50 105 VAL A O 1
ATOM 847 N N . SER A 1 106 ? 1.046 11.119 14.714 1.00 98.00 106 SER A N 1
ATOM 848 C CA . SER A 1 106 ? 2.207 11.666 15.421 1.00 98.00 106 SER A CA 1
ATOM 849 C C . SER A 1 106 ? 3.295 10.609 15.603 1.00 98.00 106 SER A C 1
ATOM 851 O O . SER A 1 106 ? 3.035 9.405 15.521 1.00 98.00 106 SER A O 1
ATOM 853 N N . PHE A 1 107 ? 4.515 11.063 15.878 1.00 98.00 107 PHE A N 1
ATOM 854 C CA . PHE A 1 107 ? 5.684 10.194 16.014 1.00 98.00 107 PHE A CA 1
ATOM 855 C C . PHE A 1 107 ? 6.326 10.347 17.389 1.00 98.00 107 PHE A C 1
ATOM 857 O O . PHE A 1 107 ? 6.351 11.436 17.956 1.00 98.00 107 PHE A O 1
ATOM 864 N N . LEU A 1 108 ? 6.857 9.249 17.920 1.00 96.12 108 LEU A N 1
ATOM 865 C CA . LEU A 1 108 ? 7.544 9.214 19.206 1.00 96.12 108 LEU A CA 1
ATOM 866 C C . LEU A 1 108 ? 8.916 8.556 19.034 1.00 96.12 108 LEU A C 1
ATOM 868 O O . LEU A 1 108 ? 9.001 7.352 18.802 1.00 96.12 108 LEU A O 1
ATOM 872 N N . ASP A 1 109 ? 9.993 9.335 19.164 1.00 94.81 109 ASP A N 1
ATOM 873 C CA . ASP A 1 109 ? 11.378 8.828 19.125 1.00 94.81 109 ASP A CA 1
ATOM 874 C C . ASP A 1 109 ? 11.825 8.262 20.483 1.00 94.81 109 ASP A C 1
ATOM 876 O O . ASP A 1 109 ? 12.837 8.647 21.064 1.00 94.81 109 ASP A O 1
ATOM 880 N N . VAL A 1 110 ? 11.005 7.370 21.030 1.00 90.94 110 VAL A N 1
ATOM 881 C CA . VAL A 1 110 ? 11.251 6.640 22.274 1.00 90.94 110 VAL A CA 1
ATOM 882 C C . VAL A 1 110 ? 10.636 5.245 22.153 1.00 90.94 110 VAL A C 1
ATOM 884 O O . VAL A 1 110 ? 9.697 5.073 21.375 1.00 90.94 110 VAL A O 1
ATOM 887 N N . PRO A 1 111 ? 11.114 4.245 22.910 1.00 86.75 111 PRO A N 1
ATOM 888 C CA . PRO A 1 111 ? 10.371 3.006 23.107 1.00 86.75 111 PRO A CA 1
ATOM 889 C C . PRO A 1 111 ? 9.034 3.277 23.794 1.00 86.75 111 PRO A C 1
ATOM 891 O O . PRO A 1 111 ? 8.915 4.186 24.622 1.00 86.75 111 PRO A O 1
ATOM 894 N N . SER A 1 112 ? 8.035 2.457 23.497 1.00 86.12 112 SER A N 1
ATOM 895 C CA . SER A 1 112 ? 6.814 2.419 24.295 1.00 86.12 112 SER A CA 1
ATOM 896 C C . SER A 1 112 ? 7.053 1.744 25.649 1.00 86.12 112 SER A C 1
ATOM 898 O O . SER A 1 112 ? 7.981 0.952 25.828 1.00 86.12 112 SER A O 1
ATOM 900 N N . ALA A 1 113 ? 6.192 2.048 26.622 1.00 79.50 113 ALA A N 1
ATOM 901 C CA . ALA A 1 113 ? 6.280 1.464 27.959 1.00 79.50 113 ALA A CA 1
ATOM 902 C C . ALA A 1 113 ? 5.859 -0.018 28.001 1.00 79.50 113 ALA A C 1
ATOM 904 O O . ALA A 1 113 ? 6.258 -0.735 28.919 1.00 79.50 113 ALA A O 1
ATOM 905 N N . SER A 1 114 ? 5.065 -0.478 27.029 1.00 80.31 114 SER A N 1
ATOM 906 C CA . SER A 1 114 ? 4.460 -1.815 26.997 1.00 80.31 114 SER A CA 1
ATOM 907 C C . SER A 1 114 ? 4.637 -2.519 25.644 1.00 80.31 114 SER A C 1
ATOM 909 O O . SER A 1 114 ? 3.852 -3.388 25.271 1.00 80.31 114 SER A O 1
ATOM 911 N N . MET A 1 115 ? 5.748 -2.222 24.957 1.00 84.88 115 MET A N 1
ATOM 912 C CA . MET A 1 115 ? 6.193 -2.875 23.715 1.00 84.88 115 MET A CA 1
ATOM 913 C C . MET A 1 115 ? 5.319 -2.620 22.478 1.00 84.88 115 MET A C 1
ATOM 915 O O . MET A 1 115 ? 5.463 -3.304 21.458 1.00 84.88 115 MET A O 1
ATOM 919 N N . GLU A 1 116 ? 4.422 -1.641 22.546 1.00 88.12 116 GLU A N 1
ATOM 920 C CA . GLU A 1 116 ? 3.717 -1.108 21.390 1.00 88.12 116 GLU A CA 1
ATOM 921 C C . GLU A 1 116 ? 4.684 -0.504 20.364 1.00 88.12 116 GLU A C 1
ATOM 923 O O . GLU A 1 116 ? 5.620 0.212 20.721 1.00 88.12 116 GLU A O 1
ATOM 928 N N . LEU A 1 117 ? 4.422 -0.747 19.084 1.00 93.38 117 LEU A N 1
ATOM 929 C CA . LEU A 1 117 ? 5.049 -0.038 17.966 1.00 93.38 117 LEU A CA 1
ATOM 930 C C . LEU A 1 117 ? 4.099 1.009 17.367 1.00 93.38 117 LEU A C 1
ATOM 932 O O . LEU A 1 117 ? 4.548 2.004 16.795 1.00 93.38 117 LEU A O 1
ATOM 936 N N . GLY A 1 118 ? 2.792 0.818 17.554 1.00 94.56 118 GLY A N 1
ATOM 937 C CA . GLY A 1 118 ? 1.741 1.752 17.176 1.00 94.56 118 GLY A CA 1
ATOM 938 C C . GLY A 1 118 ? 0.605 1.749 18.197 1.00 94.56 118 GLY A C 1
ATOM 939 O O . GLY A 1 118 ? 0.330 0.730 18.827 1.00 94.56 118 GLY A O 1
ATOM 940 N N . GLU A 1 119 ? -0.026 2.906 18.390 1.00 95.69 119 GLU A N 1
ATOM 941 C CA . GLU A 1 119 ? -1.237 3.057 19.204 1.00 95.69 119 GLU A CA 1
ATOM 942 C C . GLU A 1 119 ? -2.262 3.887 18.427 1.00 95.69 119 GLU A C 1
ATOM 944 O O . GLU A 1 119 ? -1.988 5.037 18.070 1.00 95.69 119 GLU A O 1
ATOM 949 N N . THR A 1 120 ? -3.467 3.347 18.246 1.00 97.31 120 THR A N 1
ATOM 950 C CA . THR A 1 120 ? -4.618 4.081 17.716 1.00 97.31 120 THR A CA 1
ATOM 951 C C . THR A 1 120 ? -5.642 4.327 18.816 1.00 97.31 120 THR A C 1
ATOM 953 O O . THR A 1 120 ? -6.171 3.408 19.446 1.00 97.31 120 THR A O 1
ATOM 956 N N . THR A 1 121 ? -5.973 5.599 19.020 1.00 97.00 121 THR A N 1
ATOM 957 C CA . THR A 1 121 ? -7.036 6.052 19.918 1.00 97.00 121 THR A CA 1
ATOM 958 C C . THR A 1 121 ? -8.199 6.610 19.105 1.00 97.00 121 THR A C 1
ATOM 960 O O . THR A 1 121 ? -8.029 7.557 18.341 1.00 97.00 121 THR A O 1
ATOM 963 N N . LEU A 1 122 ? -9.398 6.057 19.290 1.00 94.31 122 LEU A N 1
ATOM 964 C CA . LEU A 1 122 ? -10.635 6.556 18.691 1.00 94.31 122 LEU A CA 1
ATOM 965 C C . LEU A 1 122 ? -11.492 7.266 19.740 1.00 94.31 122 LEU A C 1
ATOM 967 O O . LEU A 1 122 ? -11.842 6.685 20.771 1.00 94.31 122 LEU A O 1
ATOM 971 N N . THR A 1 123 ? -11.914 8.488 19.429 1.00 95.81 123 THR A N 1
ATOM 972 C CA . THR A 1 123 ? -12.943 9.211 20.181 1.00 95.81 123 THR A CA 1
ATOM 973 C C . THR A 1 123 ? -14.302 8.918 19.561 1.00 95.81 123 THR A C 1
ATOM 975 O O . THR A 1 123 ? -14.527 9.169 18.371 1.00 95.81 123 THR A O 1
ATOM 978 N N . VAL A 1 124 ? -15.220 8.390 20.370 1.00 89.69 124 VAL A N 1
ATOM 979 C CA . VAL A 1 124 ? -16.523 7.883 19.929 1.00 89.69 124 VAL A CA 1
ATOM 980 C C . VAL A 1 124 ? -17.646 8.621 20.653 1.00 89.69 124 VAL A C 1
ATOM 982 O O . VAL A 1 124 ? -17.621 8.761 21.873 1.00 89.69 124 VAL A O 1
ATOM 985 N N . VAL A 1 125 ? -18.661 9.054 19.902 1.00 88.44 125 VAL A N 1
ATOM 986 C CA . VAL A 1 125 ? -19.915 9.605 20.438 1.00 88.44 125 VAL A CA 1
ATOM 987 C C . VAL A 1 125 ? -21.056 8.665 20.059 1.00 88.44 125 VAL A C 1
ATOM 989 O O . VAL A 1 125 ? -21.389 8.505 18.880 1.00 88.44 125 VAL A O 1
ATOM 992 N N . GLY A 1 126 ? -21.650 8.000 21.052 1.00 85.44 126 GLY A N 1
ATOM 993 C CA . GLY A 1 126 ? -22.593 6.906 20.816 1.00 85.44 126 GLY A CA 1
ATOM 994 C C . GLY A 1 126 ? -21.908 5.717 20.131 1.00 85.44 126 GLY A C 1
ATOM 995 O O . GLY A 1 126 ? -21.174 4.976 20.769 1.00 85.44 126 GLY A O 1
ATOM 996 N N . ASN A 1 127 ? -22.145 5.529 18.830 1.00 81.81 127 ASN A N 1
ATOM 997 C CA . ASN A 1 127 ? -21.491 4.498 18.010 1.00 81.81 127 ASN A CA 1
ATOM 998 C C . ASN A 1 127 ? -20.706 5.077 16.821 1.00 81.81 127 ASN A C 1
ATOM 1000 O O . ASN A 1 127 ? -20.369 4.347 15.883 1.00 81.81 127 ASN A O 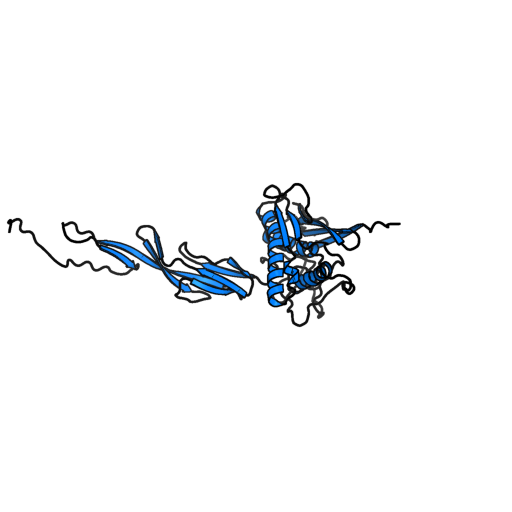1
ATOM 1004 N N . ARG A 1 128 ? -20.476 6.394 16.826 1.00 88.38 128 ARG A N 1
ATOM 1005 C CA . ARG A 1 128 ? -19.833 7.110 15.728 1.00 88.38 128 ARG A CA 1
ATOM 1006 C C . ARG A 1 128 ? -18.459 7.594 16.132 1.00 88.38 128 ARG A C 1
ATOM 1008 O O . ARG A 1 128 ? -18.325 8.282 17.142 1.00 88.38 128 ARG A O 1
ATOM 1015 N N . VAL A 1 129 ? -17.468 7.271 15.315 1.00 91.94 129 VAL A N 1
ATOM 1016 C CA . VAL A 1 129 ? -16.125 7.830 15.456 1.00 91.94 129 VAL A CA 1
ATOM 1017 C C . VAL A 1 129 ? -16.166 9.291 15.022 1.00 91.94 129 VAL A C 1
ATOM 1019 O O . VAL A 1 129 ? -16.715 9.617 13.965 1.00 91.94 129 VAL A O 1
ATOM 1022 N N . VAL A 1 130 ? -15.621 10.164 15.867 1.00 94.56 130 VAL A N 1
ATOM 1023 C CA . VAL A 1 130 ? -15.512 11.605 15.598 1.00 94.56 130 VAL A CA 1
ATOM 1024 C C . VAL A 1 130 ? -14.067 12.059 15.430 1.00 94.56 130 VAL A C 1
ATOM 1026 O O . VAL A 1 130 ? -13.835 13.076 14.784 1.00 94.56 130 VAL A O 1
ATOM 1029 N N . LYS A 1 131 ? -13.104 11.317 15.988 1.00 96.75 131 LYS A N 1
ATOM 1030 C CA . LYS A 1 131 ? -11.674 11.597 15.855 1.00 96.75 131 LYS A CA 1
ATOM 1031 C C . LYS A 1 131 ? -10.847 10.333 16.064 1.00 96.75 131 LYS A C 1
ATOM 1033 O O . LYS A 1 131 ? -11.237 9.483 16.862 1.00 96.75 131 LYS A O 1
ATOM 1038 N N . ALA A 1 132 ? -9.720 10.244 15.370 1.00 97.88 132 ALA A N 1
ATOM 1039 C CA . ALA A 1 132 ? -8.700 9.230 15.568 1.00 97.88 132 ALA A CA 1
ATOM 1040 C C . ALA A 1 132 ? -7.322 9.878 15.750 1.00 97.88 132 ALA A C 1
ATOM 1042 O O . ALA A 1 132 ? -6.968 10.831 15.053 1.00 97.88 132 ALA A O 1
ATOM 1043 N N . GLU A 1 133 ? -6.542 9.338 16.673 1.00 98.44 133 GLU A N 1
ATOM 1044 C CA . GLU A 1 133 ? -5.159 9.730 16.930 1.00 98.44 133 GLU A CA 1
ATOM 1045 C C . GLU A 1 133 ? -4.288 8.483 16.837 1.00 98.44 133 GLU A C 1
ATOM 1047 O O . GLU A 1 133 ? -4.554 7.494 17.516 1.00 98.44 133 GLU A O 1
ATOM 1052 N N . VAL A 1 134 ? -3.277 8.529 15.976 1.00 98.38 134 VAL A N 1
ATOM 1053 C CA . VAL A 1 134 ? -2.326 7.443 15.746 1.00 98.38 134 VAL A CA 1
ATOM 1054 C C . VAL A 1 134 ? -0.960 7.903 16.227 1.00 98.38 134 VAL A C 1
ATOM 1056 O O . VAL A 1 134 ? -0.464 8.936 15.778 1.00 98.38 134 VAL A O 1
ATOM 1059 N N . LYS A 1 135 ? -0.334 7.127 17.105 1.00 97.81 135 LYS A N 1
ATOM 1060 C CA . LYS A 1 135 ? 1.054 7.329 17.524 1.00 97.81 135 LYS A CA 1
ATOM 1061 C C . LYS A 1 135 ? 1.908 6.210 16.961 1.00 97.81 135 LYS A C 1
ATOM 1063 O O . LYS A 1 135 ? 1.579 5.043 17.145 1.00 97.81 135 LYS A O 1
ATOM 1068 N N . LEU A 1 136 ? 3.005 6.575 16.311 1.00 97.75 136 LEU A N 1
ATOM 1069 C CA . LEU A 1 136 ? 3.992 5.637 15.787 1.00 97.75 136 LEU A CA 1
ATOM 1070 C C . LEU A 1 136 ? 5.289 5.779 16.583 1.00 97.75 136 LEU A C 1
ATOM 1072 O O . LEU A 1 136 ? 5.873 6.865 16.628 1.00 97.75 136 LEU A O 1
ATOM 1076 N N . PHE A 1 137 ? 5.736 4.693 17.204 1.00 96.75 137 PHE A N 1
ATOM 1077 C CA . PHE A 1 137 ? 7.014 4.655 17.907 1.00 96.75 137 PHE A CA 1
ATOM 1078 C C . PHE A 1 137 ? 8.130 4.392 16.894 1.00 96.75 137 PHE A C 1
ATOM 1080 O O . PHE A 1 137 ? 8.015 3.506 16.050 1.00 96.75 137 PHE A O 1
ATOM 1087 N N . LEU A 1 138 ? 9.205 5.180 16.948 1.00 96.00 138 LEU A N 1
ATOM 1088 C CA . LEU A 1 138 ? 10.336 5.050 16.019 1.00 96.00 138 LEU A CA 1
ATOM 1089 C C . LEU A 1 138 ? 11.359 4.003 16.471 1.00 96.00 138 LEU A C 1
ATOM 1091 O O . LEU A 1 138 ? 12.273 3.660 15.718 1.00 96.00 138 LEU A O 1
ATOM 1095 N N . ARG A 1 139 ? 11.206 3.502 17.700 1.00 94.19 139 ARG A N 1
ATOM 1096 C CA . ARG A 1 139 ? 12.100 2.538 18.333 1.00 94.19 139 ARG A CA 1
ATOM 1097 C C . ARG A 1 139 ? 11.324 1.337 18.840 1.00 94.19 139 ARG A C 1
ATOM 1099 O O . ARG A 1 139 ? 10.188 1.472 19.290 1.00 94.19 139 ARG A O 1
ATOM 1106 N N . ASP A 1 140 ? 11.958 0.174 18.791 1.00 90.12 140 ASP A N 1
ATOM 1107 C CA . ASP A 1 140 ? 11.436 -1.027 19.429 1.00 90.12 140 ASP A CA 1
ATOM 1108 C C . ASP A 1 140 ? 11.609 -0.993 20.960 1.00 90.12 140 ASP A C 1
ATOM 1110 O O . ASP A 1 140 ? 12.168 -0.055 21.535 1.00 90.12 140 ASP A O 1
ATOM 1114 N N . TYR A 1 141 ? 11.145 -2.051 21.630 1.00 87.19 141 TYR A N 1
ATOM 1115 C CA . TYR A 1 141 ? 11.224 -2.186 23.088 1.00 87.19 141 TYR A CA 1
ATOM 1116 C C . TYR A 1 141 ? 12.661 -2.235 23.641 1.00 87.19 141 TYR A C 1
ATOM 1118 O O . TYR A 1 141 ? 12.858 -2.030 24.837 1.00 87.19 141 TYR A O 1
ATOM 1126 N N . THR A 1 142 ? 13.660 -2.515 22.797 1.00 89.25 142 THR A N 1
ATOM 1127 C CA . THR A 1 142 ? 15.084 -2.508 23.168 1.00 89.25 142 THR A CA 1
ATOM 1128 C C . THR A 1 142 ? 15.737 -1.139 22.966 1.00 89.25 142 THR A C 1
ATOM 1130 O O . THR A 1 142 ? 16.859 -0.924 23.422 1.00 89.25 142 THR A O 1
ATOM 1133 N N . GLY A 1 143 ? 15.047 -0.200 22.307 1.00 90.44 143 GLY A N 1
ATOM 1134 C CA . GLY A 1 143 ? 15.589 1.102 21.918 1.00 90.44 143 GLY A CA 1
ATOM 1135 C C . GLY A 1 143 ? 16.192 1.143 20.515 1.00 90.44 143 GLY A C 1
ATOM 1136 O O . GLY A 1 143 ? 16.654 2.212 20.094 1.00 90.44 143 GLY A O 1
ATOM 1137 N N . ALA A 1 144 ? 16.174 0.029 19.780 1.00 91.62 144 ALA A N 1
ATOM 1138 C CA . ALA A 1 144 ? 16.682 -0.028 18.418 1.00 91.62 144 ALA A CA 1
ATOM 1139 C C . ALA A 1 144 ? 15.741 0.708 17.458 1.00 91.62 144 ALA A C 1
ATOM 1141 O O . ALA A 1 144 ? 14.520 0.616 17.565 1.00 91.62 144 ALA A O 1
ATOM 1142 N N . GLU A 1 145 ? 16.319 1.454 16.520 1.00 94.06 145 GLU A N 1
ATOM 1143 C CA . GLU A 1 145 ? 15.560 2.213 15.528 1.00 94.06 145 GLU A CA 1
ATOM 1144 C C . GLU A 1 145 ? 14.904 1.280 14.498 1.00 94.06 145 GLU A C 1
ATOM 1146 O O . GLU A 1 145 ? 15.539 0.366 13.962 1.00 94.06 145 GLU A O 1
ATOM 1151 N N . LEU A 1 146 ? 13.627 1.524 14.207 1.00 93.88 146 LEU A N 1
ATOM 1152 C CA . LEU A 1 146 ? 12.865 0.776 13.210 1.00 93.88 146 LEU A CA 1
ATOM 1153 C C . LEU A 1 146 ? 13.208 1.239 11.794 1.00 93.88 146 LEU A C 1
ATOM 1155 O O . LEU A 1 146 ? 13.382 2.427 11.540 1.00 93.88 146 LEU A O 1
ATOM 1159 N N . LYS A 1 147 ? 13.230 0.323 10.820 1.00 92.81 147 LYS A N 1
ATOM 1160 C CA . LYS A 1 147 ? 13.465 0.709 9.422 1.00 92.81 147 LYS A CA 1
ATOM 1161 C C . LYS A 1 147 ? 12.237 1.440 8.860 1.00 92.81 147 LYS A C 1
ATOM 1163 O O . LYS A 1 147 ? 11.113 1.170 9.283 1.00 92.81 147 LYS A O 1
ATOM 1168 N N . PRO A 1 148 ? 12.384 2.261 7.799 1.00 91.31 148 PRO A N 1
ATOM 1169 C CA . PRO A 1 148 ? 11.238 2.913 7.155 1.00 91.31 148 PRO A CA 1
ATOM 1170 C C . PRO A 1 148 ? 10.126 1.946 6.713 1.00 91.31 148 PRO A C 1
ATOM 1172 O O . PRO A 1 148 ? 8.954 2.317 6.697 1.00 91.31 148 PRO A O 1
ATOM 1175 N N . ILE A 1 149 ? 10.486 0.714 6.334 1.00 88.88 149 ILE A N 1
ATOM 1176 C CA . ILE A 1 149 ? 9.519 -0.324 5.954 1.00 88.88 149 ILE A CA 1
ATOM 1177 C C . ILE A 1 149 ? 8.732 -0.856 7.158 1.00 88.88 149 ILE A C 1
ATOM 1179 O O . ILE A 1 149 ? 7.543 -1.128 7.024 1.00 88.88 149 ILE A O 1
ATOM 1183 N N . ASP A 1 150 ? 9.356 -0.923 8.334 1.00 95.00 150 ASP A N 1
ATOM 1184 C CA . ASP A 1 150 ? 8.681 -1.300 9.574 1.00 95.00 150 ASP A CA 1
ATOM 1185 C C . ASP A 1 150 ? 7.699 -0.205 9.994 1.00 95.00 150 ASP A C 1
ATOM 1187 O O . ASP A 1 150 ? 6.533 -0.498 10.243 1.00 95.00 150 ASP A O 1
ATOM 1191 N N . ILE A 1 151 ? 8.113 1.068 9.935 1.00 96.88 151 ILE A N 1
ATOM 1192 C CA . ILE A 1 151 ? 7.218 2.216 10.171 1.00 96.88 151 ILE A CA 1
ATOM 1193 C C . ILE A 1 151 ? 6.025 2.199 9.208 1.00 96.88 151 ILE A C 1
ATOM 1195 O O . ILE A 1 151 ? 4.896 2.462 9.618 1.00 96.88 151 ILE A O 1
ATOM 1199 N N . LEU A 1 152 ? 6.247 1.861 7.933 1.00 96.38 152 LEU A N 1
ATOM 1200 C CA . LEU A 1 152 ? 5.167 1.712 6.956 1.00 96.38 152 LEU A CA 1
ATOM 1201 C C . LEU A 1 152 ? 4.188 0.598 7.348 1.00 96.38 152 LEU A C 1
ATOM 1203 O O . LEU A 1 152 ? 2.981 0.811 7.268 1.00 96.38 152 LEU A O 1
ATOM 1207 N N . ASN A 1 153 ? 4.688 -0.575 7.740 1.00 96.31 153 ASN A N 1
ATOM 1208 C CA . ASN A 1 153 ? 3.854 -1.723 8.103 1.00 96.31 153 ASN A CA 1
ATOM 1209 C C . ASN A 1 153 ? 3.060 -1.472 9.392 1.00 96.31 153 ASN A C 1
ATOM 1211 O O . ASN A 1 153 ? 1.868 -1.767 9.439 1.00 96.31 153 ASN A O 1
ATOM 1215 N N . VAL A 1 154 ? 3.684 -0.856 10.399 1.00 97.81 154 VAL A N 1
ATOM 1216 C CA . VAL A 1 154 ? 2.996 -0.425 11.623 1.00 97.81 154 VAL A CA 1
ATOM 1217 C C . VAL A 1 154 ? 1.921 0.604 11.275 1.00 97.81 154 VAL A C 1
ATOM 1219 O O . VAL A 1 154 ? 0.764 0.430 11.639 1.00 97.81 154 VAL A O 1
ATOM 1222 N N . ALA A 1 155 ? 2.243 1.628 10.478 1.00 98.38 155 ALA A N 1
ATOM 1223 C CA . ALA A 1 155 ? 1.250 2.608 10.042 1.00 98.38 155 ALA A CA 1
ATOM 1224 C C . ALA A 1 155 ? 0.100 1.967 9.243 1.00 98.38 155 ALA A C 1
ATOM 1226 O O . ALA A 1 155 ? -1.050 2.364 9.404 1.00 98.38 155 ALA A O 1
ATOM 1227 N N . LEU A 1 156 ? 0.376 0.970 8.394 1.00 98.00 156 LEU A N 1
ATOM 1228 C CA . LEU A 1 156 ? -0.656 0.198 7.696 1.00 98.00 156 LEU A CA 1
ATOM 1229 C C . LEU A 1 156 ? -1.597 -0.500 8.685 1.00 98.00 156 LEU A C 1
ATOM 1231 O O . LEU A 1 156 ? -2.810 -0.413 8.500 1.00 98.00 156 LEU A O 1
ATOM 1235 N N . HIS A 1 157 ? -1.069 -1.127 9.733 1.00 98.50 157 HIS A N 1
ATOM 1236 C CA . HIS A 1 157 ? -1.875 -1.770 10.770 1.00 98.50 157 HIS A CA 1
ATOM 1237 C C . HIS A 1 157 ? -2.763 -0.755 11.501 1.00 98.50 157 HIS A C 1
ATOM 1239 O O . HIS A 1 157 ? -3.982 -0.914 11.565 1.00 98.50 157 HIS A O 1
ATOM 1245 N N . GLU A 1 158 ? -2.176 0.354 11.956 1.00 98.44 158 GLU A N 1
ATOM 1246 C CA . GLU A 1 158 ? -2.907 1.407 12.668 1.00 98.44 158 GLU A CA 1
ATOM 1247 C C . GLU A 1 158 ? -4.011 2.040 11.803 1.00 98.44 158 GLU A C 1
ATOM 1249 O O . GLU A 1 158 ? -5.095 2.366 12.289 1.00 98.44 158 GLU A O 1
ATOM 1254 N N . VAL A 1 159 ? -3.811 2.147 10.484 1.00 98.50 159 VAL A N 1
ATOM 1255 C CA . VAL A 1 159 ? -4.882 2.588 9.573 1.00 98.50 159 VAL A CA 1
ATOM 1256 C C . VAL A 1 159 ? -6.054 1.597 9.544 1.00 98.50 159 VAL A C 1
ATOM 1258 O O . VAL A 1 159 ? -7.200 2.025 9.396 1.00 98.50 159 VAL A O 1
ATOM 1261 N N . GLY A 1 160 ? -5.825 0.299 9.750 1.00 97.94 160 GLY A N 1
ATOM 1262 C CA . GLY A 1 160 ? -6.905 -0.672 9.942 1.00 97.94 160 GLY A CA 1
ATOM 1263 C C . GLY A 1 160 ? -7.767 -0.346 11.165 1.00 97.94 160 GLY A C 1
ATOM 1264 O O . GLY A 1 160 ? -8.997 -0.340 11.072 1.00 97.94 160 GLY A O 1
ATOM 1265 N N . HIS A 1 161 ? -7.148 0.049 12.279 1.00 97.62 161 HIS A N 1
ATOM 1266 C CA . HIS A 1 161 ? -7.865 0.527 13.467 1.00 97.62 161 HIS A CA 1
ATOM 1267 C C . HIS A 1 161 ? -8.588 1.853 13.235 1.00 97.62 161 HIS A C 1
ATOM 1269 O O . HIS A 1 161 ? -9.740 2.008 13.646 1.00 97.62 161 HIS A O 1
ATOM 1275 N N . VAL A 1 162 ? -7.981 2.788 12.496 1.00 97.81 162 VAL A N 1
ATOM 1276 C CA . VAL A 1 162 ? -8.672 4.000 12.021 1.00 97.81 162 VAL A CA 1
ATOM 1277 C C . VAL A 1 162 ? -9.927 3.625 11.224 1.00 97.81 162 VAL A C 1
ATOM 1279 O O . VAL A 1 162 ? -10.960 4.279 11.355 1.00 97.81 162 VAL A O 1
ATOM 1282 N N . LEU A 1 163 ? -9.892 2.539 10.451 1.00 96.38 163 LEU A N 1
ATOM 1283 C CA . LEU A 1 163 ? -11.037 1.986 9.717 1.00 96.38 163 LEU A CA 1
ATOM 1284 C C . LEU A 1 163 ? -11.972 1.104 10.568 1.00 96.38 163 LEU A C 1
ATOM 1286 O O . LEU A 1 163 ? -12.877 0.467 10.026 1.00 96.38 163 LEU A O 1
ATOM 1290 N N . CYS A 1 164 ? -11.825 1.149 11.895 1.00 94.38 164 CYS A N 1
ATOM 1291 C CA . CYS A 1 164 ? -12.650 0.467 12.895 1.00 94.38 164 CYS A CA 1
ATOM 1292 C C . CYS A 1 164 ? -12.524 -1.070 12.893 1.00 94.38 164 CYS A C 1
ATOM 1294 O O . CYS A 1 164 ? -13.448 -1.773 13.325 1.00 94.38 164 CYS A O 1
ATOM 1296 N N . LEU A 1 165 ? -11.392 -1.591 12.415 1.00 95.62 165 LEU A N 1
ATOM 1297 C CA . LEU A 1 165 ? -11.029 -3.002 12.541 1.00 95.62 165 LEU A CA 1
ATOM 1298 C C . LEU A 1 165 ? -10.365 -3.263 13.898 1.00 95.62 165 LEU A C 1
ATOM 1300 O O . LEU A 1 165 ? -9.622 -2.425 14.403 1.00 95.62 165 LEU A O 1
ATOM 1304 N N . GLY A 1 166 ? -10.634 -4.424 14.485 1.00 94.50 166 GLY A N 1
ATOM 1305 C CA . GLY A 1 166 ? -9.847 -4.987 15.580 1.00 94.50 166 GLY A CA 1
ATOM 1306 C C . GLY A 1 166 ? -8.739 -5.890 15.038 1.00 94.50 166 GLY A C 1
ATOM 1307 O O . GLY A 1 166 ? -8.299 -5.724 13.902 1.00 94.50 166 GLY A O 1
ATOM 1308 N N . HIS A 1 167 ? -8.300 -6.858 15.840 1.00 95.44 167 HIS A N 1
ATOM 1309 C CA . HIS A 1 167 ? -7.236 -7.770 15.433 1.00 95.44 167 HIS A CA 1
ATOM 1310 C C . HIS A 1 167 ? -7.752 -9.004 14.687 1.00 95.44 167 HIS A C 1
ATOM 1312 O O . HIS A 1 167 ? -8.849 -9.513 14.937 1.00 95.44 167 HIS A O 1
ATOM 1318 N N . ALA A 1 168 ? -6.924 -9.503 13.775 1.00 95.75 168 ALA A N 1
ATOM 1319 C CA . ALA A 1 168 ? -7.092 -10.798 13.144 1.00 95.75 168 ALA A CA 1
ATOM 1320 C C . ALA A 1 168 ? -6.606 -11.918 14.073 1.00 95.75 168 ALA A C 1
ATOM 1322 O O . ALA A 1 168 ? -5.641 -11.768 14.824 1.00 95.75 168 ALA A O 1
ATOM 1323 N N . SER A 1 169 ? -7.267 -13.072 14.001 1.00 93.12 169 SER A N 1
ATOM 1324 C CA . SER A 1 169 ? -6.978 -14.228 14.852 1.00 93.12 169 SER A CA 1
ATOM 1325 C C . SER A 1 169 ? -5.783 -15.062 14.386 1.00 93.12 169 SER A C 1
ATOM 1327 O O . SER A 1 169 ? -5.372 -15.964 15.110 1.00 93.12 169 SER A O 1
ATOM 1329 N N . ARG A 1 170 ? -5.283 -14.831 13.165 1.00 91.62 170 ARG A N 1
ATOM 1330 C CA . ARG A 1 170 ? -4.173 -15.574 12.555 1.00 91.62 170 ARG A CA 1
ATOM 1331 C C . ARG A 1 170 ? -3.018 -14.640 12.232 1.00 91.62 170 ARG A C 1
ATOM 1333 O O . ARG A 1 170 ? -3.246 -13.512 11.811 1.00 91.62 170 ARG A O 1
ATOM 1340 N N . ALA A 1 171 ? -1.798 -15.140 12.386 1.00 91.88 171 ALA A N 1
ATOM 1341 C CA . ALA A 1 171 ? -0.562 -14.440 12.061 1.00 91.88 171 ALA A CA 1
ATOM 1342 C C . ALA A 1 171 ? -0.228 -14.492 10.567 1.00 91.88 171 ALA A C 1
ATOM 1344 O O . ALA A 1 171 ? 0.553 -13.673 10.083 1.00 91.88 171 ALA A O 1
ATOM 1345 N N . HIS A 1 172 ? -0.799 -15.451 9.831 1.00 91.81 172 HIS A N 1
ATOM 1346 C CA . HIS A 1 172 ? -0.460 -15.701 8.434 1.00 91.81 172 HIS A CA 1
ATOM 1347 C C . HIS A 1 172 ? -1.685 -15.870 7.539 1.00 91.81 172 HIS A C 1
ATOM 1349 O O . HIS A 1 172 ? -2.663 -16.543 7.867 1.00 91.81 172 HIS A O 1
ATOM 1355 N N . THR A 1 173 ? -1.555 -15.311 6.344 1.00 91.69 173 THR A N 1
ATOM 1356 C CA . THR A 1 173 ? -2.419 -15.541 5.190 1.00 91.69 173 THR A CA 1
ATOM 1357 C C . THR A 1 173 ? -1.750 -16.531 4.224 1.00 91.69 173 THR A C 1
ATOM 1359 O O . THR A 1 173 ? -0.610 -16.946 4.434 1.00 91.69 173 THR A O 1
ATOM 1362 N N . ALA A 1 174 ? -2.417 -16.887 3.121 1.00 88.94 174 ALA A N 1
ATOM 1363 C CA . ALA A 1 174 ? -1.861 -17.820 2.135 1.00 88.94 174 ALA A CA 1
ATOM 1364 C C . ALA A 1 174 ? -0.546 -17.358 1.463 1.00 88.94 174 ALA A C 1
ATOM 1366 O O . ALA A 1 174 ? 0.171 -18.185 0.907 1.00 88.94 174 ALA A O 1
ATOM 1367 N N . ASN A 1 175 ? -0.236 -16.057 1.464 1.00 85.81 175 ASN A N 1
ATOM 1368 C CA . ASN A 1 175 ? 0.897 -15.477 0.732 1.00 85.81 175 ASN A CA 1
ATOM 1369 C C . ASN A 1 175 ? 1.715 -14.463 1.554 1.00 85.81 175 ASN A C 1
ATOM 1371 O O . ASN A 1 175 ? 2.426 -13.645 0.973 1.00 85.81 175 ASN A O 1
ATOM 1375 N N . GLY A 1 176 ? 1.623 -14.497 2.886 1.00 87.75 176 GLY A N 1
ATOM 1376 C CA . GLY A 1 176 ? 2.413 -13.625 3.757 1.00 87.75 176 GLY A CA 1
ATOM 1377 C C . GLY A 1 176 ? 1.806 -13.431 5.148 1.00 87.75 176 GLY A C 1
ATOM 1378 O O . GLY A 1 176 ? 0.751 -14.001 5.436 1.00 87.75 176 GLY A O 1
ATOM 1379 N N . PRO A 1 177 ? 2.464 -12.649 6.021 1.00 91.62 177 PRO A N 1
ATOM 1380 C CA . PRO A 1 177 ? 1.940 -12.321 7.346 1.00 91.62 177 PRO A CA 1
ATOM 1381 C C . PRO A 1 177 ? 0.638 -11.523 7.237 1.00 91.62 177 PRO A C 1
ATOM 1383 O O . PRO A 1 177 ? 0.470 -10.746 6.304 1.00 91.62 177 PRO A O 1
ATOM 1386 N N . GLU A 1 178 ? -0.277 -11.729 8.175 1.00 95.06 178 GLU A N 1
ATOM 1387 C CA . GLU A 1 178 ? -1.520 -10.966 8.285 1.00 95.06 178 GLU A CA 1
ATOM 1388 C C . GLU A 1 178 ? -1.236 -9.569 8.846 1.00 95.06 178 GLU A C 1
ATOM 1390 O O . GLU A 1 178 ? -0.623 -9.441 9.906 1.00 95.06 178 GLU A O 1
ATOM 1395 N N . LEU A 1 179 ? -1.699 -8.530 8.143 1.00 96.69 179 LEU A N 1
ATOM 1396 C CA . LEU A 1 179 ? -1.508 -7.145 8.544 1.00 96.69 179 LEU A CA 1
ATOM 1397 C C . LEU A 1 179 ? -2.153 -6.887 9.900 1.00 96.69 179 LEU A C 1
ATOM 1399 O O . LEU A 1 179 ? -1.477 -6.359 10.770 1.00 96.69 179 LEU A O 1
ATOM 1403 N N . MET A 1 180 ? -3.421 -7.268 10.093 1.00 97.31 180 MET A N 1
ATOM 1404 C CA . MET A 1 180 ? -4.175 -6.957 11.317 1.00 97.31 180 MET A CA 1
ATOM 1405 C C . MET A 1 180 ? -3.897 -7.912 12.487 1.00 97.31 180 MET A C 1
ATOM 1407 O O . MET A 1 180 ? -4.626 -7.901 13.480 1.00 97.31 180 MET A O 1
ATOM 1411 N N . TYR A 1 181 ? -2.854 -8.741 12.425 1.00 95.62 181 TYR A N 1
ATOM 1412 C CA . TYR A 1 181 ? -2.463 -9.568 13.562 1.00 95.62 181 TYR A CA 1
ATOM 1413 C C . TYR A 1 181 ? -1.872 -8.708 14.689 1.00 95.62 181 TYR A C 1
ATOM 1415 O O . TYR A 1 181 ? -1.061 -7.822 14.446 1.00 95.62 181 TYR A O 1
ATOM 1423 N N . TYR A 1 182 ? -2.252 -8.987 15.938 1.00 90.50 182 TYR A N 1
ATOM 1424 C CA . TYR A 1 182 ? -1.930 -8.154 17.112 1.00 90.50 182 TYR A CA 1
ATOM 1425 C C . TYR A 1 182 ? -0.433 -8.082 17.482 1.00 90.50 182 TYR A C 1
ATOM 1427 O O . TYR A 1 182 ? -0.040 -7.328 18.382 1.00 90.50 182 TYR A O 1
ATOM 1435 N N . LYS A 1 183 ? 0.404 -8.888 16.816 1.00 89.88 183 LYS A N 1
ATOM 1436 C CA . LYS A 1 183 ? 1.859 -8.888 16.964 1.00 89.88 183 LYS A CA 1
ATOM 1437 C C . LYS A 1 183 ? 2.549 -8.620 15.636 1.00 89.88 183 LYS A C 1
ATOM 1439 O O . LYS A 1 183 ? 2.346 -9.345 14.666 1.00 89.88 183 LYS A O 1
ATOM 1444 N N . TYR A 1 184 ? 3.463 -7.660 15.636 1.00 89.56 184 TYR A N 1
ATOM 1445 C CA . TYR A 1 184 ? 4.340 -7.382 14.513 1.00 89.56 184 TYR A CA 1
ATOM 1446 C C . TYR A 1 184 ? 5.645 -8.164 14.627 1.00 89.56 184 TYR A C 1
ATOM 1448 O O . TYR A 1 184 ? 6.317 -8.143 15.658 1.00 89.56 184 TYR A O 1
ATOM 1456 N N . THR A 1 185 ? 6.029 -8.813 13.533 1.00 87.00 185 THR A N 1
ATOM 1457 C CA . THR A 1 185 ? 7.388 -9.321 13.339 1.00 87.00 185 THR A CA 1
ATOM 1458 C C . THR A 1 185 ? 7.983 -8.568 12.155 1.00 87.00 185 THR A C 1
ATOM 1460 O O . THR A 1 185 ? 7.366 -8.604 11.088 1.00 87.00 185 THR A O 1
ATOM 1463 N N . PRO A 1 186 ? 9.142 -7.898 12.303 1.00 83.69 186 PRO A N 1
ATOM 1464 C CA . PRO A 1 186 ? 9.817 -7.248 11.189 1.00 83.69 186 PRO A CA 1
ATOM 1465 C C . PRO A 1 186 ? 10.004 -8.206 10.017 1.00 83.69 186 PRO A C 1
ATOM 1467 O O . PRO A 1 186 ? 10.693 -9.223 10.109 1.00 83.69 186 PRO A O 1
ATOM 1470 N N . VAL A 1 187 ? 9.370 -7.867 8.902 1.00 75.88 187 VAL A N 1
ATOM 1471 C CA . VAL A 1 187 ? 9.484 -8.584 7.637 1.00 75.88 187 VAL A CA 1
ATOM 1472 C C . VAL A 1 187 ? 9.982 -7.596 6.598 1.00 75.88 187 VAL A C 1
ATOM 1474 O O . VAL A 1 187 ? 9.507 -6.468 6.513 1.00 75.88 187 VAL A O 1
ATOM 1477 N N . ASN A 1 188 ? 10.957 -7.993 5.782 1.00 78.12 188 ASN A N 1
ATOM 1478 C CA . ASN A 1 188 ? 11.563 -7.102 4.786 1.00 78.12 188 ASN A CA 1
ATOM 1479 C C . ASN A 1 188 ? 10.673 -6.919 3.534 1.00 78.12 188 ASN A C 1
ATOM 1481 O O . ASN A 1 188 ? 11.168 -6.839 2.411 1.00 78.12 188 ASN A O 1
ATOM 1485 N N . ILE A 1 189 ? 9.352 -6.914 3.726 1.00 83.00 189 ILE A N 1
ATOM 1486 C CA . ILE A 1 189 ? 8.316 -6.746 2.706 1.00 83.00 189 ILE A CA 1
ATOM 1487 C C . ILE A 1 189 ? 7.240 -5.786 3.225 1.00 83.00 189 ILE A C 1
ATOM 1489 O O . ILE A 1 189 ? 7.067 -5.620 4.431 1.00 83.00 189 ILE A O 1
ATOM 1493 N N . VAL A 1 190 ? 6.494 -5.166 2.310 1.00 88.75 190 VAL A N 1
ATOM 1494 C CA . VAL A 1 190 ? 5.305 -4.383 2.673 1.00 88.75 190 VAL A CA 1
ATOM 1495 C C . VAL A 1 190 ? 4.140 -5.341 2.913 1.00 88.75 190 VAL A C 1
ATOM 1497 O O . VAL A 1 190 ? 3.775 -6.099 2.012 1.00 88.75 190 VAL A O 1
ATOM 1500 N N . VAL A 1 191 ? 3.546 -5.300 4.104 1.00 92.06 191 VAL A N 1
ATOM 1501 C CA . VAL A 1 191 ? 2.418 -6.161 4.486 1.00 92.06 191 VAL A CA 1
ATOM 1502 C C . VAL A 1 191 ? 1.114 -5.463 4.110 1.00 92.06 191 VAL A C 1
ATOM 1504 O O . VAL A 1 191 ? 0.606 -4.618 4.836 1.00 92.06 191 VAL A O 1
ATOM 1507 N N . MET A 1 192 ? 0.596 -5.750 2.918 1.00 92.94 192 MET A N 1
ATOM 1508 C CA . MET A 1 192 ? -0.658 -5.151 2.450 1.00 92.94 192 MET A CA 1
ATOM 1509 C C . MET A 1 192 ? -1.869 -5.683 3.226 1.00 92.94 192 MET A C 1
ATOM 1511 O O . MET A 1 192 ? -1.831 -6.834 3.649 1.00 92.94 192 MET A O 1
ATOM 1515 N N . PRO A 1 193 ? -2.978 -4.925 3.330 1.00 96.38 193 PRO A N 1
ATOM 1516 C CA . PRO A 1 193 ? -4.211 -5.435 3.919 1.00 96.38 193 PRO A CA 1
ATOM 1517 C C . PRO A 1 193 ? -4.649 -6.739 3.255 1.00 96.38 193 PRO A C 1
ATOM 1519 O O . PRO A 1 193 ? -4.592 -6.874 2.022 1.00 96.38 193 PRO A O 1
ATOM 1522 N N . SER A 1 194 ? -5.094 -7.698 4.054 1.00 96.62 194 SER A N 1
ATOM 1523 C CA . SER A 1 194 ? -5.635 -8.954 3.562 1.00 96.62 194 SER A CA 1
ATOM 1524 C C . SER A 1 194 ? -7.031 -8.777 2.963 1.00 96.62 194 SER A C 1
ATOM 1526 O O . SER A 1 194 ? -7.721 -7.770 3.142 1.00 96.62 194 SER A O 1
ATOM 1528 N N . THR A 1 195 ? -7.484 -9.780 2.217 1.00 96.50 195 THR A N 1
ATOM 1529 C CA . THR A 1 195 ? -8.880 -9.863 1.778 1.00 96.50 195 THR A CA 1
ATOM 1530 C C . THR A 1 195 ? -9.854 -9.857 2.957 1.00 96.50 195 THR A C 1
ATOM 1532 O O . THR A 1 195 ? -10.945 -9.306 2.817 1.00 96.50 195 THR A O 1
ATOM 1535 N N . LEU A 1 196 ? -9.471 -10.432 4.104 1.00 97.50 196 LEU A N 1
ATOM 1536 C CA . LEU A 1 196 ? -10.267 -10.419 5.332 1.00 97.50 196 LEU A CA 1
ATOM 1537 C C . LEU A 1 196 ? -10.360 -9.000 5.899 1.00 97.50 196 LEU A C 1
ATOM 1539 O O . LEU A 1 196 ? -11.462 -8.561 6.227 1.00 97.50 196 LEU A O 1
ATOM 1543 N N . ASP A 1 197 ? -9.251 -8.261 5.915 1.00 98.00 197 ASP A N 1
ATOM 1544 C CA . ASP A 1 197 ? -9.212 -6.873 6.377 1.00 98.00 197 ASP A CA 1
ATOM 1545 C C . ASP A 1 197 ? -10.136 -5.980 5.555 1.00 98.00 197 ASP A C 1
ATOM 1547 O O . ASP A 1 197 ? -11.017 -5.303 6.090 1.00 98.00 197 ASP A O 1
ATOM 1551 N N . VAL A 1 198 ? -9.990 -6.014 4.227 1.00 97.44 198 VAL A N 1
ATOM 1552 C CA . VAL A 1 198 ? -10.800 -5.179 3.332 1.00 97.44 198 VAL A CA 1
ATOM 1553 C C . VAL A 1 198 ? -12.274 -5.588 3.375 1.00 97.44 198 VAL A C 1
ATOM 1555 O O . VAL A 1 198 ? -13.155 -4.726 3.313 1.00 97.44 198 VAL A O 1
ATOM 1558 N N . TYR A 1 199 ? -12.568 -6.880 3.543 1.00 96.56 199 TYR A N 1
ATOM 1559 C CA . TYR A 1 199 ? -13.932 -7.343 3.783 1.00 96.56 199 TYR A CA 1
ATOM 1560 C C . TYR A 1 199 ? -14.494 -6.818 5.115 1.00 96.56 199 TYR A C 1
ATOM 1562 O O . TYR A 1 199 ? -15.640 -6.366 5.155 1.00 96.56 199 TYR A O 1
ATOM 1570 N N . GLY A 1 200 ? -13.689 -6.782 6.181 1.00 95.38 200 GLY A N 1
ATOM 1571 C CA . GLY A 1 200 ? -14.038 -6.131 7.444 1.00 95.38 200 GLY A CA 1
ATOM 1572 C C . GLY A 1 200 ? -14.423 -4.663 7.247 1.00 95.38 200 GLY A C 1
ATOM 1573 O O . GLY A 1 200 ? -15.495 -4.239 7.689 1.00 95.38 200 GLY A O 1
ATOM 1574 N N . VAL A 1 201 ? -13.621 -3.912 6.480 1.00 94.94 201 VAL A N 1
ATOM 1575 C CA . VAL A 1 201 ? -13.926 -2.513 6.122 1.00 94.94 201 VAL A CA 1
ATOM 1576 C C . VAL A 1 201 ? -15.236 -2.431 5.336 1.00 94.94 201 VAL A C 1
ATOM 1578 O O . VAL A 1 201 ? -16.054 -1.548 5.598 1.00 94.94 201 VAL A O 1
ATOM 1581 N N . ALA A 1 202 ? -15.483 -3.366 4.410 1.00 93.62 202 ALA A N 1
ATOM 1582 C CA . ALA A 1 202 ? -16.734 -3.441 3.655 1.00 93.62 202 ALA A CA 1
ATOM 1583 C C . ALA A 1 202 ? -17.948 -3.512 4.582 1.00 93.62 202 ALA A C 1
ATOM 1585 O O . ALA A 1 202 ? -18.905 -2.761 4.380 1.00 93.62 202 ALA A O 1
ATOM 1586 N N . LEU A 1 203 ? -17.900 -4.366 5.605 1.00 90.75 203 LEU A N 1
ATOM 1587 C CA . LEU A 1 203 ? -18.995 -4.556 6.557 1.00 90.75 203 LEU A CA 1
ATOM 1588 C C . LEU A 1 203 ? -19.177 -3.357 7.492 1.00 90.75 203 LEU A C 1
ATOM 1590 O O . LEU A 1 203 ? -20.310 -2.916 7.704 1.00 90.75 203 LEU A O 1
ATOM 1594 N N . VAL A 1 204 ? -18.080 -2.787 8.002 1.00 89.19 204 VAL A N 1
ATOM 1595 C CA . VAL A 1 204 ? -18.113 -1.552 8.803 1.00 89.19 204 VAL A CA 1
ATOM 1596 C C . VAL A 1 204 ? -18.776 -0.430 8.001 1.00 89.19 204 VAL A C 1
ATOM 1598 O O . VAL A 1 204 ? -19.712 0.222 8.469 1.00 89.19 204 VAL A O 1
ATOM 1601 N N . PHE A 1 205 ? -18.348 -0.240 6.754 1.00 86.56 205 PHE A N 1
ATOM 1602 C CA . PHE A 1 205 ? -18.774 0.878 5.921 1.00 86.56 205 PHE A CA 1
ATOM 1603 C C . PHE A 1 205 ? -20.142 0.687 5.261 1.00 86.56 205 PHE A C 1
ATOM 1605 O O . PHE A 1 205 ? -20.831 1.664 4.968 1.00 86.56 205 PHE A O 1
ATOM 1612 N N . GLN A 1 206 ? -20.599 -0.553 5.079 1.00 84.75 206 GLN A N 1
ATOM 1613 C CA . GLN A 1 206 ? -21.965 -0.834 4.630 1.00 84.75 206 GLN A CA 1
ATOM 1614 C C . GLN A 1 206 ? -22.997 -0.148 5.539 1.00 84.75 206 GLN A C 1
ATOM 1616 O O . GLN A 1 206 ? -24.015 0.355 5.064 1.00 84.75 206 GLN A O 1
ATOM 1621 N N . ARG A 1 207 ? -22.706 -0.053 6.843 1.00 70.38 207 ARG A N 1
ATOM 1622 C CA . ARG A 1 207 ? -23.564 0.611 7.831 1.00 70.38 207 ARG A CA 1
ATOM 1623 C C . ARG A 1 207 ? -23.605 2.132 7.693 1.00 70.38 207 ARG A C 1
ATOM 1625 O O . ARG A 1 207 ? -24.621 2.724 8.043 1.00 70.38 207 ARG A O 1
ATOM 1632 N N . LEU A 1 208 ? -22.547 2.759 7.171 1.00 68.25 208 LEU A N 1
ATOM 1633 C CA . LEU A 1 208 ? -22.566 4.191 6.854 1.00 68.25 208 LEU A CA 1
ATOM 1634 C C . LEU A 1 208 ? -23.607 4.495 5.765 1.00 68.25 208 LEU A C 1
ATOM 1636 O O . LEU A 1 208 ? -24.255 5.537 5.797 1.00 68.25 208 LEU A O 1
ATOM 1640 N N . LEU A 1 209 ? -23.771 3.579 4.808 1.00 66.12 209 LEU A N 1
ATOM 1641 C CA . LEU A 1 209 ? -24.639 3.764 3.644 1.00 66.12 209 LEU A CA 1
ATOM 1642 C C . LEU A 1 209 ? -26.055 3.198 3.841 1.00 66.12 209 LEU A C 1
ATOM 1644 O O . LEU A 1 209 ? -26.987 3.642 3.173 1.00 66.12 209 LEU A O 1
ATOM 1648 N N . GLY A 1 210 ? -26.228 2.225 4.739 1.00 59.56 210 GLY A N 1
ATOM 1649 C CA . GLY A 1 210 ? -27.494 1.536 4.986 1.00 59.56 210 GLY A CA 1
ATOM 1650 C C . GLY A 1 210 ? -28.360 2.207 6.053 1.00 59.56 210 GLY A C 1
ATOM 1651 O O . GLY A 1 210 ? -28.118 2.073 7.252 1.00 59.56 210 GLY A O 1
ATOM 1652 N N . GLY A 1 211 ? -29.440 2.861 5.628 1.00 51.44 211 GLY A N 1
ATOM 1653 C CA . GLY A 1 211 ? -30.523 3.258 6.521 1.00 51.44 211 GLY A CA 1
ATOM 1654 C C . GLY A 1 211 ? -31.308 2.043 7.039 1.00 51.44 211 GLY A C 1
ATOM 1655 O O . GLY A 1 211 ? -31.969 1.354 6.274 1.00 51.44 211 GLY A O 1
ATOM 1656 N N . ARG A 1 212 ? -31.297 1.852 8.364 1.00 47.66 212 ARG A N 1
ATOM 1657 C CA . ARG A 1 212 ? -32.344 1.203 9.191 1.00 47.66 212 ARG A CA 1
ATOM 1658 C C . ARG A 1 212 ? -32.458 -0.325 9.328 1.00 47.66 212 ARG A C 1
ATOM 1660 O O . ARG A 1 212 ? -33.238 -0.730 10.181 1.00 47.66 212 ARG A O 1
ATOM 1667 N N . ALA A 1 213 ? -31.670 -1.179 8.679 1.00 45.44 213 ALA A N 1
ATOM 1668 C CA . ALA A 1 213 ? -31.714 -2.616 9.013 1.00 45.44 213 ALA A CA 1
ATOM 1669 C C . ALA A 1 213 ? -30.352 -3.303 8.869 1.00 45.44 213 ALA A C 1
ATOM 1671 O O . ALA A 1 213 ? -30.103 -4.035 7.917 1.00 45.44 213 ALA A O 1
ATOM 1672 N N . VAL A 1 214 ? -29.448 -3.065 9.820 1.00 50.88 214 VAL A N 1
ATOM 1673 C CA . VAL A 1 214 ? -28.170 -3.787 9.885 1.00 50.88 214 VAL A CA 1
ATOM 1674 C C . VAL A 1 214 ? -28.201 -4.668 11.127 1.00 50.88 214 VAL A C 1
ATOM 1676 O O . VAL A 1 214 ? -28.469 -4.174 12.224 1.00 50.88 214 VAL A O 1
ATOM 1679 N N . ARG A 1 215 ? -27.968 -5.976 10.941 1.00 51.19 215 ARG A N 1
ATOM 1680 C CA . ARG A 1 215 ? -27.767 -6.951 12.028 1.00 51.19 215 ARG A CA 1
ATOM 1681 C C . ARG A 1 215 ? -26.758 -6.390 13.049 1.00 51.19 215 ARG A C 1
ATOM 1683 O O . ARG A 1 215 ? -25.912 -5.581 12.656 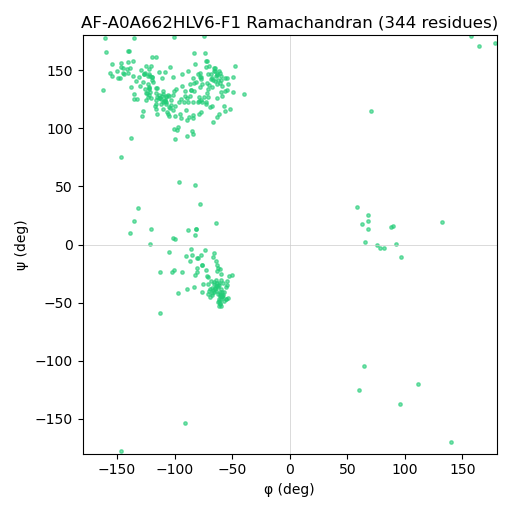1.00 51.19 215 ARG A O 1
ATOM 1690 N N . PRO A 1 216 ? -26.806 -6.796 14.335 1.00 52.78 216 PRO A N 1
ATOM 1691 C CA . PRO A 1 216 ? -25.750 -6.440 15.277 1.00 52.78 216 PRO A CA 1
ATOM 1692 C C . PRO A 1 216 ? -24.406 -6.759 14.631 1.00 52.78 216 PRO A C 1
ATOM 1694 O O . PRO A 1 216 ? -24.262 -7.836 14.047 1.00 52.78 216 PRO A O 1
ATOM 1697 N N . LEU A 1 217 ? -23.467 -5.811 14.673 1.00 57.47 217 LEU A N 1
ATOM 1698 C CA . LEU A 1 217 ? -22.132 -6.054 14.148 1.00 57.47 217 LEU A CA 1
ATOM 1699 C C . LEU A 1 217 ? -21.612 -7.291 14.883 1.00 57.47 217 LEU A C 1
ATOM 1701 O O . LEU A 1 217 ? -21.498 -7.267 16.112 1.00 57.47 217 LEU A O 1
ATOM 1705 N N . GLN A 1 218 ? -21.395 -8.392 14.163 1.00 63.28 218 GLN A N 1
ATOM 1706 C CA . GLN A 1 218 ? -20.708 -9.519 14.771 1.00 63.28 218 GLN A CA 1
ATOM 1707 C C . GLN A 1 218 ? -19.345 -8.986 15.204 1.00 63.28 218 GLN A C 1
ATOM 1709 O O . GLN A 1 218 ? -18.657 -8.329 14.424 1.00 63.28 218 GLN A O 1
ATOM 1714 N N . ARG A 1 219 ? -18.998 -9.200 16.477 1.00 79.12 219 ARG A N 1
ATOM 1715 C CA . ARG A 1 219 ? -17.730 -8.713 17.036 1.00 79.12 219 ARG A CA 1
ATOM 1716 C C . ARG A 1 219 ? -16.524 -9.332 16.338 1.00 79.12 219 ARG A C 1
ATOM 1718 O O . ARG A 1 219 ? -15.456 -8.750 16.404 1.00 79.12 219 ARG A O 1
ATOM 1725 N N . ALA A 1 220 ? -16.719 -10.463 15.665 1.00 87.31 220 ALA A N 1
ATOM 1726 C CA . ALA A 1 220 ? -15.753 -11.084 14.783 1.00 87.31 220 ALA A CA 1
ATOM 1727 C C . ALA A 1 220 ? -16.441 -11.556 13.498 1.00 87.31 220 ALA A C 1
ATOM 1729 O O . ALA A 1 220 ? -17.591 -11.998 13.539 1.00 87.31 220 ALA A O 1
ATOM 1730 N N . ILE A 1 221 ? -15.735 -11.469 12.377 1.00 92.25 221 ILE A N 1
ATOM 1731 C CA . ILE A 1 221 ? -16.218 -11.848 11.047 1.00 92.25 221 ILE A CA 1
ATOM 1732 C C . ILE A 1 221 ? -15.282 -12.860 10.395 1.00 92.25 221 ILE A C 1
ATOM 1734 O O . ILE A 1 221 ? -14.091 -12.893 10.687 1.00 92.25 221 ILE A O 1
ATOM 1738 N N . GLU A 1 222 ? -15.837 -13.660 9.491 1.00 94.62 222 GLU A N 1
ATOM 1739 C CA . GLU A 1 222 ? -15.112 -14.616 8.651 1.00 94.62 222 GLU A CA 1
ATOM 1740 C C . GLU A 1 222 ? -15.349 -14.270 7.176 1.00 94.62 222 GLU A C 1
ATOM 1742 O O . GLU A 1 222 ? -16.376 -13.679 6.815 1.00 94.62 222 GLU A O 1
ATOM 1747 N N . LEU A 1 223 ? -14.407 -14.642 6.309 1.00 94.62 223 LEU A N 1
ATOM 1748 C CA . LEU A 1 223 ? -14.560 -14.451 4.869 1.00 94.62 223 LEU A CA 1
ATOM 1749 C C . LEU A 1 223 ? -15.679 -15.342 4.296 1.00 94.62 223 LEU A C 1
ATOM 1751 O O . LEU A 1 223 ? -15.807 -16.505 4.682 1.00 94.62 223 LEU A O 1
ATOM 1755 N N . PRO A 1 224 ? -16.457 -14.857 3.310 1.00 94.19 224 PRO A N 1
ATOM 1756 C CA . PRO A 1 224 ? -17.304 -15.724 2.499 1.00 94.19 224 PRO A CA 1
ATOM 1757 C C . PRO A 1 224 ? -16.458 -16.775 1.770 1.00 94.19 224 PRO A C 1
ATOM 1759 O O . PRO A 1 224 ? -15.388 -16.448 1.265 1.00 94.19 224 PRO A O 1
ATOM 1762 N N . ALA A 1 225 ? -16.981 -17.992 1.592 1.00 91.56 225 ALA A N 1
ATOM 1763 C CA . ALA A 1 225 ? -16.241 -19.124 1.010 1.00 91.56 225 ALA A CA 1
ATOM 1764 C C . ALA A 1 225 ? -15.574 -18.853 -0.359 1.00 91.56 225 ALA A C 1
ATOM 1766 O O . ALA A 1 225 ? -14.570 -19.473 -0.690 1.00 91.56 225 ALA A O 1
ATOM 1767 N N . ARG A 1 226 ? -16.116 -17.921 -1.159 1.00 92.69 226 ARG A N 1
ATOM 1768 C CA . ARG A 1 226 ? -15.577 -17.548 -2.482 1.00 92.69 226 ARG A CA 1
ATOM 1769 C C . ARG A 1 226 ? -14.379 -16.591 -2.439 1.00 92.69 226 ARG A C 1
ATOM 1771 O O . ARG A 1 226 ? -13.797 -16.320 -3.484 1.00 92.69 226 ARG A O 1
ATOM 1778 N N . ILE A 1 227 ? -14.076 -16.006 -1.280 1.00 94.69 227 ILE A N 1
ATOM 1779 C CA . ILE A 1 227 ? -13.000 -15.027 -1.125 1.00 94.69 227 ILE A CA 1
ATOM 1780 C C . ILE A 1 227 ? -11.841 -15.723 -0.403 1.00 94.69 227 ILE A C 1
ATOM 1782 O O . ILE A 1 227 ? -11.985 -16.071 0.769 1.00 94.69 227 ILE A O 1
ATOM 1786 N N . PRO A 1 228 ? -10.694 -15.941 -1.068 1.00 93.88 228 PRO A N 1
ATOM 1787 C CA . PRO A 1 228 ? -9.543 -16.580 -0.442 1.00 93.88 228 PRO A CA 1
ATOM 1788 C C . PRO A 1 228 ? -8.930 -15.669 0.623 1.00 93.88 228 PRO A C 1
ATOM 1790 O O . PRO A 1 228 ? -8.905 -14.453 0.443 1.00 93.88 228 PRO A O 1
ATOM 1793 N N . TYR A 1 229 ? -8.379 -16.248 1.691 1.00 94.69 229 TYR A N 1
ATOM 1794 C CA . TYR A 1 229 ? -7.671 -15.518 2.745 1.00 94.69 229 TYR A CA 1
ATOM 1795 C C . TYR A 1 229 ? -6.197 -15.273 2.373 1.00 94.69 229 TYR A C 1
ATOM 1797 O O . TYR A 1 229 ? -5.354 -16.165 2.492 1.00 94.69 229 TYR A O 1
ATOM 1805 N N . ARG A 1 230 ? -5.896 -14.077 1.858 1.00 92.44 230 ARG A N 1
ATOM 1806 C CA . ARG A 1 230 ? -4.586 -13.697 1.295 1.00 92.44 230 ARG A CA 1
ATOM 1807 C C . ARG A 1 230 ? -4.370 -12.187 1.381 1.00 92.44 230 ARG A C 1
ATOM 1809 O O . ARG A 1 230 ? -5.346 -11.439 1.373 1.00 92.44 230 ARG A O 1
ATOM 1816 N N . LEU A 1 231 ? -3.120 -11.736 1.391 1.00 91.44 231 LEU A N 1
ATOM 1817 C CA . LEU A 1 231 ? -2.767 -10.328 1.197 1.00 91.44 231 LEU A CA 1
ATOM 1818 C C . LEU A 1 231 ? -3.253 -9.831 -0.166 1.00 91.44 231 LEU A C 1
ATOM 1820 O O . LEU A 1 231 ? -3.165 -10.552 -1.170 1.00 91.44 231 LEU A O 1
ATOM 1824 N N . THR A 1 232 ? -3.733 -8.586 -0.212 1.00 88.94 232 THR A N 1
ATOM 1825 C CA . THR A 1 232 ? -3.962 -7.883 -1.479 1.00 88.94 232 THR A CA 1
ATOM 1826 C C . THR A 1 232 ? -2.602 -7.629 -2.137 1.00 88.94 232 THR A C 1
ATOM 1828 O O . THR A 1 232 ? -1.784 -6.854 -1.648 1.00 88.94 232 THR A O 1
ATOM 1831 N N . ALA A 1 233 ? -2.291 -8.395 -3.185 1.00 71.25 233 ALA A N 1
ATOM 1832 C CA . ALA A 1 233 ? -0.919 -8.534 -3.660 1.00 71.25 233 ALA A CA 1
ATOM 1833 C C . ALA A 1 233 ? -0.475 -7.366 -4.553 1.00 71.25 233 ALA A C 1
ATOM 1835 O O . ALA A 1 233 ? -1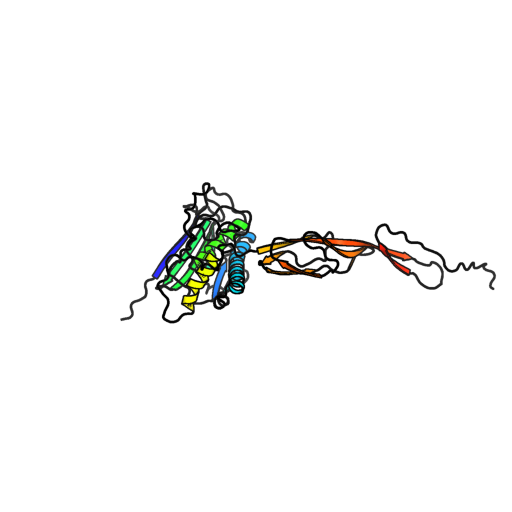.210 -6.896 -5.425 1.00 71.25 233 ALA A O 1
ATOM 1836 N N . TYR A 1 234 ? 0.776 -6.960 -4.344 1.00 74.12 234 TYR A N 1
ATOM 1837 C CA . TYR A 1 234 ? 1.568 -6.161 -5.266 1.00 74.12 234 TYR A CA 1
ATOM 1838 C C . TYR A 1 234 ? 2.716 -7.004 -5.774 1.00 74.12 234 TYR A C 1
ATOM 1840 O O . TYR A 1 234 ? 3.284 -7.810 -5.034 1.00 74.12 234 TYR A O 1
ATOM 1848 N N . TYR A 1 235 ? 3.105 -6.738 -7.005 1.00 79.88 235 TYR A N 1
ATOM 1849 C CA . TYR A 1 235 ? 4.268 -7.347 -7.598 1.00 79.88 235 TYR A CA 1
ATOM 1850 C C . TYR A 1 235 ? 5.147 -6.289 -8.242 1.00 79.88 235 TYR A C 1
ATOM 1852 O O . TYR A 1 235 ? 4.667 -5.291 -8.784 1.00 79.88 235 TYR A O 1
ATOM 1860 N N . TYR A 1 236 ? 6.452 -6.501 -8.146 1.00 83.00 236 TYR A N 1
ATOM 1861 C CA . TYR A 1 236 ? 7.440 -5.611 -8.720 1.00 83.00 236 TYR A CA 1
ATOM 1862 C C . TYR A 1 236 ? 7.785 -6.050 -10.139 1.00 83.00 236 TYR A C 1
ATOM 1864 O O . TYR A 1 236 ? 8.139 -7.205 -10.376 1.00 83.00 236 TYR A O 1
ATOM 1872 N N . VAL A 1 237 ? 7.703 -5.111 -11.072 1.00 93.69 237 VAL A N 1
ATOM 1873 C CA . VAL A 1 237 ? 8.242 -5.236 -12.421 1.00 93.69 237 VAL A CA 1
ATOM 1874 C C . VAL A 1 237 ? 9.601 -4.545 -12.415 1.00 93.69 237 VAL A C 1
ATOM 1876 O O . VAL A 1 237 ? 9.700 -3.318 -12.425 1.00 93.69 237 VAL A O 1
ATOM 1879 N N . HIS A 1 238 ? 10.661 -5.338 -12.335 1.00 94.25 238 HIS A N 1
ATOM 1880 C CA . HIS A 1 238 ? 12.037 -4.878 -12.393 1.00 94.25 238 HIS A CA 1
ATOM 1881 C C . HIS A 1 238 ? 12.463 -4.733 -13.853 1.00 94.25 238 HIS A C 1
ATOM 1883 O O . HIS A 1 238 ? 12.589 -5.729 -14.561 1.00 94.25 238 HIS A O 1
ATOM 1889 N N . VAL A 1 239 ? 12.677 -3.498 -14.304 1.00 96.00 239 VAL A N 1
ATOM 1890 C CA . VAL A 1 239 ? 13.172 -3.217 -15.655 1.00 96.00 239 VAL A CA 1
ATOM 1891 C C . VAL A 1 239 ? 14.652 -2.863 -15.573 1.00 96.00 239 VAL A C 1
ATOM 1893 O O . VAL A 1 239 ? 15.026 -1.905 -14.900 1.00 96.00 239 VAL A O 1
ATOM 1896 N N . VAL A 1 240 ? 15.483 -3.646 -16.254 1.00 96.69 240 VAL A N 1
ATOM 1897 C CA . VAL A 1 240 ? 16.940 -3.503 -16.301 1.00 96.69 240 VAL A CA 1
ATOM 1898 C C . VAL A 1 240 ? 17.345 -3.035 -17.693 1.00 96.69 240 VAL A C 1
ATOM 1900 O O . VAL A 1 240 ? 16.916 -3.603 -18.694 1.00 96.69 240 VAL A O 1
ATOM 1903 N N . SER A 1 241 ? 18.189 -2.009 -17.764 1.00 96.06 241 SER A N 1
ATOM 1904 C CA . SER A 1 241 ? 18.759 -1.510 -19.015 1.00 96.06 241 SER A CA 1
ATOM 1905 C C . SER A 1 241 ? 20.148 -0.940 -18.761 1.00 96.06 241 SER A C 1
ATOM 1907 O O . SER A 1 241 ? 20.384 -0.312 -17.730 1.00 96.06 241 SER A O 1
ATOM 1909 N N . THR A 1 242 ? 21.064 -1.144 -19.706 1.00 95.19 242 THR A N 1
ATOM 1910 C CA . THR A 1 242 ? 22.414 -0.557 -19.678 1.00 95.19 242 THR A CA 1
ATOM 1911 C C . THR A 1 242 ? 22.419 0.922 -20.068 1.00 95.19 242 THR A C 1
ATOM 1913 O O . THR A 1 242 ? 23.374 1.636 -19.765 1.00 95.19 242 THR A O 1
ATOM 1916 N N . VAL A 1 243 ? 21.348 1.400 -20.710 1.00 93.38 243 VAL A N 1
ATOM 1917 C CA . VAL A 1 243 ? 21.158 2.799 -21.111 1.00 93.38 243 VAL A CA 1
ATOM 1918 C C . VAL A 1 243 ? 19.831 3.352 -20.583 1.00 93.38 243 VAL A C 1
ATOM 1920 O O . VAL A 1 243 ? 18.840 2.628 -20.468 1.00 93.38 243 VAL A O 1
ATOM 1923 N N . ASN A 1 244 ? 19.801 4.650 -20.270 1.00 90.31 244 ASN A N 1
ATOM 1924 C CA . ASN A 1 244 ? 18.556 5.357 -19.937 1.00 90.31 244 ASN A CA 1
ATOM 1925 C C . ASN A 1 244 ? 17.668 5.425 -21.179 1.00 90.31 244 ASN A C 1
ATOM 1927 O O . ASN A 1 244 ? 18.220 5.673 -22.242 1.00 90.31 244 ASN A O 1
ATOM 1931 N N . GLY A 1 245 ? 16.351 5.273 -21.024 1.00 90.12 245 GLY A N 1
ATOM 1932 C CA . GLY A 1 245 ? 15.372 5.236 -22.126 1.00 90.12 245 GLY A CA 1
ATOM 1933 C C . GLY A 1 245 ? 14.378 4.075 -22.024 1.00 90.12 245 GLY A C 1
ATOM 1934 O O . GLY A 1 245 ? 13.788 3.673 -23.024 1.00 90.12 245 GLY A O 1
ATOM 1935 N N . VAL A 1 246 ? 14.228 3.502 -20.824 1.00 95.06 246 VAL A N 1
ATOM 1936 C CA . VAL A 1 246 ? 13.246 2.462 -20.503 1.00 95.06 246 VAL A CA 1
ATOM 1937 C C . VAL A 1 246 ? 12.301 2.947 -19.410 1.00 95.06 246 VAL A C 1
ATOM 1939 O O . VAL A 1 246 ? 12.713 3.641 -18.481 1.00 95.06 246 VAL A O 1
ATOM 1942 N N . GLU A 1 247 ? 11.037 2.553 -19.510 1.00 93.62 247 GLU A N 1
ATOM 1943 C CA . GLU A 1 247 ? 9.958 2.932 -18.602 1.00 93.62 247 GLU A CA 1
ATOM 1944 C C . GLU A 1 247 ? 9.034 1.741 -18.313 1.00 93.62 247 GLU A C 1
ATOM 1946 O O . GLU A 1 247 ? 9.053 0.721 -19.004 1.00 93.62 247 GLU A O 1
ATOM 1951 N N . GLY A 1 248 ? 8.178 1.883 -17.297 1.00 89.31 248 GLY A N 1
ATOM 1952 C CA . GLY A 1 248 ? 7.195 0.860 -16.920 1.00 89.31 248 GLY A CA 1
ATOM 1953 C C . GLY A 1 248 ? 7.713 -0.186 -15.928 1.00 89.31 248 GLY A C 1
ATOM 1954 O O . GLY A 1 248 ? 7.080 -1.222 -15.740 1.00 89.31 248 GLY A O 1
ATOM 1955 N N . GLY A 1 249 ? 8.852 0.082 -15.282 1.00 88.62 249 GLY A N 1
ATOM 1956 C CA . GLY A 1 249 ? 9.259 -0.618 -14.066 1.00 88.62 249 GLY A CA 1
ATOM 1957 C C . GLY A 1 249 ? 8.596 -0.022 -12.824 1.00 88.62 249 GLY A C 1
ATOM 1958 O O . GLY A 1 249 ? 8.226 1.153 -12.805 1.00 88.62 249 GLY A O 1
ATOM 1959 N N . GLY A 1 250 ? 8.456 -0.822 -11.770 1.00 81.94 250 GLY A N 1
ATOM 1960 C CA . GLY A 1 250 ? 7.874 -0.379 -10.507 1.00 81.94 250 GLY A CA 1
ATOM 1961 C C . GLY A 1 250 ? 6.954 -1.403 -9.857 1.00 81.94 250 GLY A C 1
ATOM 1962 O O . GLY A 1 250 ? 6.884 -2.563 -10.253 1.00 81.94 250 GLY A O 1
ATOM 1963 N N . TRP A 1 251 ? 6.246 -0.962 -8.822 1.00 77.44 251 TRP A N 1
ATOM 1964 C CA . TRP A 1 251 ? 5.250 -1.772 -8.127 1.00 77.44 251 TRP A CA 1
ATOM 1965 C C . TRP A 1 251 ? 3.893 -1.649 -8.812 1.00 77.44 251 TRP A C 1
ATOM 1967 O O . TRP A 1 251 ? 3.380 -0.542 -8.963 1.00 77.44 251 TRP A O 1
ATOM 1977 N N . TYR A 1 252 ? 3.297 -2.788 -9.138 1.00 78.81 252 TYR A N 1
ATOM 1978 C CA . TYR A 1 252 ? 1.978 -2.897 -9.749 1.00 78.81 252 TYR A CA 1
ATOM 1979 C C . TYR A 1 252 ? 1.073 -3.755 -8.875 1.00 78.81 252 TYR A C 1
ATOM 1981 O O . TYR A 1 252 ? 1.541 -4.652 -8.169 1.00 78.81 252 TYR A O 1
ATOM 1989 N N . LEU A 1 253 ? -0.229 -3.488 -8.920 1.00 74.31 253 LEU A N 1
ATOM 1990 C CA . LEU A 1 253 ? -1.206 -4.385 -8.316 1.00 74.31 253 LEU A CA 1
ATOM 1991 C C . LEU A 1 253 ? -1.218 -5.721 -9.065 1.00 74.31 253 LEU A C 1
ATOM 1993 O O . LEU A 1 253 ? -1.027 -5.776 -10.280 1.00 74.31 253 LEU A O 1
ATOM 1997 N N . GLU A 1 254 ? -1.512 -6.805 -8.354 1.00 74.69 254 GLU A N 1
ATOM 1998 C CA . GLU A 1 254 ? -1.798 -8.076 -9.009 1.00 74.69 254 GLU A CA 1
ATOM 1999 C C . GLU A 1 254 ? -2.921 -7.908 -10.051 1.00 74.69 254 GLU A C 1
ATOM 2001 O O . GLU A 1 254 ? -3.971 -7.317 -9.790 1.00 74.69 254 GLU A O 1
ATOM 2006 N N . ASN A 1 255 ? -2.690 -8.459 -11.241 1.00 76.94 255 ASN A N 1
ATOM 2007 C CA . ASN A 1 255 ? -3.491 -8.353 -12.459 1.00 76.94 255 ASN A CA 1
ATOM 2008 C C . ASN A 1 255 ? -3.588 -6.956 -13.094 1.00 76.94 255 ASN A C 1
ATOM 2010 O O . ASN A 1 255 ? -4.269 -6.822 -14.116 1.00 76.94 255 ASN A O 1
ATOM 2014 N N . GLU A 1 256 ? -2.922 -5.933 -12.553 1.00 81.69 256 GLU A N 1
ATOM 2015 C CA . GLU A 1 256 ? -2.760 -4.655 -13.246 1.00 81.69 256 GLU A CA 1
ATOM 2016 C C . GLU A 1 256 ? -1.908 -4.834 -14.504 1.00 81.69 256 GLU A C 1
ATOM 2018 O O . GLU A 1 256 ? -1.096 -5.752 -14.605 1.00 81.69 256 GLU A O 1
ATOM 2023 N N . THR A 1 257 ? -2.131 -3.983 -15.503 1.00 89.62 257 THR A N 1
ATOM 2024 C CA . THR A 1 257 ? -1.331 -4.000 -16.729 1.00 89.62 257 THR A CA 1
ATOM 2025 C C . THR A 1 257 ? -0.207 -2.980 -16.613 1.00 89.62 257 THR A C 1
ATOM 2027 O O . THR A 1 257 ? -0.461 -1.777 -16.611 1.00 89.62 257 THR A O 1
ATOM 2030 N N . ALA A 1 258 ? 1.032 -3.461 -16.542 1.00 91.81 258 ALA A N 1
ATOM 2031 C CA . ALA A 1 258 ? 2.219 -2.642 -16.709 1.00 91.81 258 ALA A CA 1
ATOM 2032 C C . ALA A 1 258 ? 2.448 -2.386 -18.201 1.00 91.81 258 ALA A C 1
ATOM 2034 O O . ALA A 1 258 ? 2.481 -3.314 -19.010 1.00 91.81 258 ALA A O 1
ATOM 2035 N N . LEU A 1 259 ? 2.590 -1.116 -18.572 1.00 96.00 259 LEU A N 1
ATOM 2036 C CA . LEU A 1 259 ? 2.912 -0.720 -19.935 1.00 96.00 259 LEU A CA 1
ATOM 2037 C C . LEU A 1 259 ? 4.404 -0.411 -20.011 1.00 96.00 259 LEU A C 1
ATOM 2039 O O . LEU A 1 259 ? 4.825 0.709 -19.730 1.00 96.00 259 LEU A O 1
ATOM 2043 N N . VAL A 1 260 ? 5.179 -1.444 -20.338 1.00 97.06 260 VAL A N 1
ATOM 2044 C CA . VAL A 1 260 ? 6.643 -1.389 -20.395 1.00 97.06 260 VAL A CA 1
ATOM 2045 C C . VAL A 1 260 ? 7.062 -0.883 -21.768 1.00 97.06 260 VAL A C 1
ATOM 2047 O O . VAL A 1 260 ? 6.521 -1.330 -22.787 1.00 97.06 260 VAL A O 1
ATOM 2050 N N . ARG A 1 261 ? 7.988 0.081 -21.797 1.00 97.06 261 ARG A N 1
ATOM 2051 C CA . ARG A 1 261 ? 8.441 0.735 -23.030 1.00 97.06 261 ARG A CA 1
ATOM 2052 C C . ARG A 1 261 ? 9.939 0.988 -23.022 1.00 97.06 261 ARG A C 1
ATOM 2054 O O . ARG A 1 261 ? 10.515 1.274 -21.978 1.00 97.06 261 ARG A O 1
ATOM 2061 N N . ALA A 1 262 ? 10.527 0.932 -24.206 1.00 97.25 262 ALA A N 1
ATOM 2062 C CA . ALA A 1 262 ? 11.870 1.386 -24.507 1.00 97.25 262 ALA A CA 1
ATOM 2063 C C . ALA A 1 262 ? 11.819 2.358 -25.692 1.00 97.25 262 ALA A C 1
ATOM 2065 O O . ALA A 1 262 ? 10.990 2.217 -26.597 1.00 97.25 262 ALA A O 1
ATOM 2066 N N . GLU A 1 263 ? 12.707 3.348 -25.702 1.00 96.81 263 GLU A N 1
ATOM 2067 C CA . GLU A 1 263 ? 12.958 4.152 -26.897 1.00 96.81 263 GLU A CA 1
ATOM 2068 C C . GLU A 1 263 ? 13.496 3.266 -28.029 1.00 96.81 263 GLU A C 1
ATOM 2070 O O . GLU A 1 263 ? 14.295 2.366 -27.799 1.00 96.81 263 GLU A O 1
ATOM 2075 N N . LYS A 1 264 ? 13.083 3.514 -29.278 1.00 96.50 264 LYS A N 1
ATOM 2076 C CA . LYS A 1 264 ? 13.546 2.704 -30.423 1.00 96.50 264 LYS A CA 1
ATOM 2077 C C . LYS A 1 264 ? 15.045 2.849 -30.678 1.00 96.50 264 LYS A C 1
ATOM 2079 O O . LYS A 1 264 ? 15.697 1.893 -31.089 1.00 96.50 264 LYS A O 1
ATOM 2084 N N . ALA A 1 265 ? 15.569 4.054 -30.487 1.00 95.88 265 ALA A N 1
ATOM 2085 C CA . ALA A 1 265 ? 16.983 4.338 -30.611 1.00 95.88 265 ALA A CA 1
ATOM 2086 C C . ALA A 1 265 ? 17.357 5.546 -29.754 1.00 95.88 265 ALA A C 1
ATOM 2088 O O . ALA A 1 265 ? 16.584 6.496 -29.660 1.00 95.88 265 ALA A O 1
ATOM 2089 N N . ILE A 1 266 ? 18.560 5.519 -29.189 1.00 95.69 266 ILE A N 1
ATOM 2090 C CA . ILE A 1 266 ? 19.083 6.552 -28.295 1.00 95.69 266 ILE A CA 1
ATOM 2091 C C . ILE A 1 266 ? 20.434 6.992 -28.831 1.00 95.69 266 ILE A C 1
ATOM 2093 O O . ILE A 1 266 ? 21.378 6.202 -28.864 1.00 95.69 266 ILE A O 1
ATOM 2097 N N . VAL A 1 267 ? 20.527 8.246 -29.264 1.00 95.38 267 VAL A N 1
ATOM 2098 C CA . VAL A 1 267 ? 21.746 8.815 -29.852 1.00 95.38 267 VAL A CA 1
ATOM 2099 C C . VAL A 1 267 ? 22.480 9.653 -28.810 1.00 95.38 267 VAL A C 1
ATOM 2101 O O . VAL A 1 267 ? 21.879 10.481 -28.125 1.00 95.38 267 VAL A O 1
ATOM 2104 N N . ARG A 1 268 ? 23.792 9.440 -28.688 1.00 92.75 268 ARG A N 1
ATOM 2105 C CA . ARG A 1 268 ? 24.703 10.181 -27.810 1.00 92.75 268 ARG A CA 1
ATOM 2106 C C . ARG A 1 268 ? 25.998 10.475 -28.564 1.00 92.75 268 ARG A C 1
ATOM 2108 O O . ARG A 1 268 ? 26.919 9.661 -28.558 1.00 92.75 268 ARG A O 1
ATOM 2115 N N . GLY A 1 269 ? 26.054 11.638 -29.212 1.00 92.88 269 GLY A N 1
ATOM 2116 C CA . GLY A 1 269 ? 27.162 11.986 -30.104 1.00 92.88 269 GLY A CA 1
ATOM 2117 C C . GLY A 1 269 ? 27.255 10.984 -31.254 1.00 92.88 269 GLY A C 1
ATOM 2118 O O . GLY A 1 269 ? 26.256 10.720 -31.919 1.00 92.88 269 GLY A O 1
ATOM 2119 N N . ASP A 1 270 ? 28.428 10.379 -31.424 1.00 94.81 270 ASP A N 1
ATOM 2120 C CA . ASP A 1 270 ? 28.704 9.413 -32.493 1.00 94.81 270 ASP A CA 1
ATOM 2121 C C . ASP A 1 270 ? 28.361 7.962 -32.117 1.00 94.81 270 ASP A C 1
ATOM 2123 O O . ASP A 1 270 ? 28.735 7.029 -32.825 1.00 94.81 270 ASP A O 1
ATOM 2127 N N . ILE A 1 271 ? 27.641 7.748 -31.010 1.00 96.25 271 ILE A N 1
ATOM 2128 C CA . ILE A 1 271 ? 27.137 6.433 -30.598 1.00 96.25 271 ILE A CA 1
ATOM 2129 C C . ILE A 1 271 ? 25.610 6.438 -30.635 1.00 96.25 271 ILE A C 1
ATOM 2131 O O . ILE A 1 271 ? 24.963 7.347 -30.110 1.00 96.25 271 ILE A O 1
ATOM 2135 N N . ARG A 1 272 ? 25.022 5.383 -31.197 1.00 96.69 272 ARG A N 1
ATOM 2136 C CA . ARG A 1 272 ? 23.582 5.120 -31.174 1.00 96.69 272 ARG A CA 1
ATOM 2137 C C . ARG A 1 272 ? 23.319 3.734 -30.605 1.00 96.69 272 ARG A C 1
ATOM 2139 O O . ARG A 1 272 ? 23.896 2.761 -31.067 1.00 96.69 272 ARG A O 1
ATOM 2146 N N . TYR A 1 273 ? 22.418 3.637 -29.639 1.00 97.69 273 TYR A N 1
ATOM 2147 C CA . TYR A 1 273 ? 21.896 2.362 -29.152 1.00 97.69 273 TYR A CA 1
ATOM 2148 C C . TYR A 1 273 ? 20.545 2.119 -29.807 1.00 97.69 273 TYR A C 1
ATOM 2150 O O . TYR A 1 273 ? 19.644 2.935 -29.638 1.00 97.69 273 TYR A O 1
ATOM 2158 N N . VAL A 1 274 ? 20.402 1.038 -30.568 1.00 97.50 274 VAL A N 1
ATOM 2159 C CA . VAL A 1 274 ? 19.142 0.630 -31.200 1.00 97.50 274 VAL A CA 1
ATOM 2160 C C . VAL A 1 274 ? 18.530 -0.485 -30.371 1.00 97.50 274 VAL A C 1
ATOM 2162 O O . VAL A 1 274 ? 19.216 -1.445 -30.030 1.00 97.50 274 VAL A O 1
ATOM 2165 N N . PHE A 1 275 ? 17.259 -0.342 -30.012 1.00 97.94 275 PHE A N 1
ATOM 2166 C CA . PHE A 1 275 ? 16.564 -1.355 -29.233 1.00 97.94 275 PHE A CA 1
ATOM 2167 C C . PHE A 1 275 ? 16.473 -2.659 -30.030 1.00 97.94 275 PHE A C 1
ATOM 2169 O O . PHE A 1 275 ? 15.993 -2.660 -31.162 1.00 97.94 275 PHE A O 1
ATOM 2176 N N . GLU A 1 276 ? 16.935 -3.753 -29.434 1.00 97.25 276 GLU A N 1
ATOM 2177 C CA . GLU A 1 276 ? 16.933 -5.082 -30.050 1.00 97.25 276 GLU A CA 1
ATOM 2178 C C . GLU A 1 276 ? 15.719 -5.903 -29.603 1.00 97.25 276 GLU A C 1
ATOM 2180 O O . GLU A 1 276 ? 15.094 -6.595 -30.401 1.00 97.25 276 GLU A O 1
ATOM 2185 N N . GLY A 1 277 ? 15.384 -5.837 -28.314 1.00 97.56 277 GLY A N 1
ATOM 2186 C CA . GLY A 1 277 ? 14.325 -6.651 -27.734 1.00 97.56 277 GLY A CA 1
ATOM 2187 C C . GLY A 1 277 ? 14.360 -6.694 -26.210 1.00 97.56 277 GLY A C 1
ATOM 2188 O O . GLY A 1 277 ? 15.307 -6.254 -25.560 1.00 97.56 277 GLY A O 1
ATOM 2189 N N . TRP A 1 278 ? 13.310 -7.260 -25.630 1.00 97.88 278 TRP A N 1
ATOM 2190 C CA . TRP A 1 278 ? 13.205 -7.606 -24.218 1.00 97.88 278 TRP A CA 1
ATOM 2191 C C . TRP A 1 278 ? 13.622 -9.069 -23.982 1.00 97.88 278 TRP A C 1
ATOM 2193 O O . TRP A 1 278 ? 13.392 -9.937 -24.828 1.00 97.88 278 TRP A O 1
ATOM 2203 N N . SER A 1 279 ? 14.228 -9.347 -22.826 1.00 97.44 279 SER A N 1
ATOM 2204 C CA . SER A 1 279 ? 14.484 -10.696 -22.269 1.00 97.44 279 SER A CA 1
ATOM 2205 C C . SER A 1 279 ? 14.136 -10.767 -20.784 1.00 97.44 279 SER A C 1
ATOM 2207 O O . SER A 1 279 ? 13.817 -9.756 -20.161 1.00 97.44 279 SER A O 1
ATOM 2209 N N . GLY A 1 280 ? 14.287 -11.956 -20.196 1.00 96.25 280 GLY A N 1
ATOM 2210 C CA . GLY A 1 280 ? 14.091 -12.224 -18.778 1.00 96.25 280 GLY A CA 1
ATOM 2211 C C . GLY A 1 280 ? 12.855 -13.088 -18.613 1.00 96.25 280 GLY A C 1
ATOM 2212 O O . GLY A 1 280 ? 12.783 -14.177 -19.168 1.00 96.25 280 GLY A O 1
ATOM 2213 N N . ASP A 1 281 ? 11.863 -12.586 -17.888 1.00 96.75 281 ASP A N 1
ATOM 2214 C CA . ASP A 1 281 ? 10.570 -13.260 -17.753 1.00 96.75 281 ASP A CA 1
ATOM 2215 C C . ASP A 1 281 ? 9.667 -13.123 -18.990 1.00 96.75 281 ASP A C 1
ATOM 2217 O O . ASP A 1 281 ? 8.680 -13.849 -19.113 1.00 96.75 281 ASP A O 1
ATOM 2221 N N . VAL A 1 282 ? 9.960 -12.162 -19.870 1.00 95.31 282 VAL A N 1
ATOM 2222 C CA . VAL A 1 282 ? 9.215 -11.902 -21.105 1.00 95.31 282 VAL A CA 1
ATOM 2223 C C . VAL A 1 282 ? 10.208 -11.678 -22.237 1.00 95.31 282 VAL A C 1
ATOM 2225 O O . VAL A 1 282 ? 11.106 -10.844 -22.118 1.00 95.31 282 VAL A O 1
ATOM 2228 N N . GLU A 1 283 ? 10.012 -12.389 -23.342 1.00 96.69 283 GLU A N 1
ATOM 2229 C CA . GLU A 1 283 ? 10.763 -12.203 -24.583 1.00 96.69 283 GLU A CA 1
ATOM 2230 C C . GLU A 1 283 ? 9.873 -11.531 -25.628 1.00 96.69 283 GLU A C 1
ATOM 2232 O O . GLU A 1 283 ? 8.736 -11.950 -25.855 1.00 96.69 283 GLU A O 1
ATOM 2237 N N . MET A 1 284 ? 10.361 -10.439 -26.217 1.00 96.25 284 MET A N 1
ATOM 2238 C CA . MET A 1 284 ? 9.593 -9.627 -27.163 1.00 96.25 284 MET A CA 1
ATOM 2239 C C . MET A 1 284 ? 10.525 -8.732 -27.984 1.00 96.25 284 MET A C 1
ATOM 2241 O O . MET A 1 284 ? 11.353 -8.037 -27.408 1.00 96.25 284 MET A O 1
ATOM 2245 N N . GLU A 1 285 ? 10.356 -8.673 -29.303 1.00 96.06 285 GLU A N 1
ATOM 2246 C CA . GLU A 1 285 ? 11.142 -7.774 -30.173 1.00 96.06 285 GLU A CA 1
ATOM 2247 C C . GLU A 1 285 ? 10.580 -6.347 -30.208 1.00 96.06 285 GLU A C 1
ATOM 2249 O O . GLU A 1 285 ? 11.296 -5.373 -30.430 1.00 96.06 285 GLU A O 1
ATOM 2254 N N . ALA A 1 286 ? 9.275 -6.194 -29.968 1.00 97.06 286 ALA A N 1
ATOM 2255 C CA . ALA A 1 286 ? 8.644 -4.885 -29.954 1.00 97.06 286 ALA A CA 1
ATOM 2256 C C . ALA A 1 286 ? 9.143 -4.036 -28.762 1.00 97.06 286 ALA A C 1
ATOM 2258 O O . ALA A 1 286 ? 9.141 -4.508 -27.622 1.00 97.06 286 ALA A O 1
ATOM 2259 N N . PRO A 1 287 ? 9.466 -2.744 -28.974 1.00 96.38 287 PRO A N 1
ATOM 2260 C CA . PRO A 1 287 ? 9.941 -1.840 -27.918 1.00 96.38 287 PRO A CA 1
ATOM 2261 C C . PRO A 1 287 ? 8.884 -1.532 -26.855 1.00 96.38 287 PRO A C 1
ATOM 2263 O O . PRO A 1 287 ? 9.197 -0.970 -25.812 1.00 96.38 287 PRO A O 1
ATOM 2266 N N . GLN A 1 288 ? 7.628 -1.902 -27.093 1.00 97.06 288 GLN A N 1
ATOM 2267 C CA . GLN A 1 288 ? 6.525 -1.705 -26.167 1.00 97.06 288 GLN A CA 1
ATOM 2268 C C . GLN A 1 288 ? 5.748 -3.006 -25.991 1.00 97.06 288 GLN A C 1
ATOM 2270 O O . GLN A 1 288 ? 5.389 -3.651 -26.975 1.00 97.06 288 GLN A O 1
ATOM 2275 N N . LEU A 1 289 ? 5.403 -3.325 -24.742 1.00 95.44 289 LEU A N 1
ATOM 2276 C CA . LEU A 1 289 ? 4.525 -4.444 -24.410 1.00 95.44 289 LEU A CA 1
ATOM 2277 C C . LEU A 1 289 ? 3.565 -4.103 -23.264 1.00 95.44 289 LEU A C 1
ATOM 2279 O O . LEU A 1 289 ? 3.859 -3.292 -22.384 1.00 95.44 289 LEU A O 1
ATOM 2283 N N . SER A 1 290 ? 2.399 -4.745 -23.284 1.00 96.25 290 SER A N 1
ATOM 2284 C CA . SER A 1 290 ? 1.426 -4.716 -22.191 1.00 96.25 290 SER A CA 1
ATOM 2285 C C . SER A 1 290 ? 1.555 -5.994 -21.369 1.00 96.25 290 SER A C 1
ATOM 2287 O O . SER A 1 290 ? 1.210 -7.076 -21.838 1.00 96.25 290 SER A O 1
ATOM 2289 N N . LEU A 1 291 ? 2.048 -5.867 -20.140 1.00 94.88 291 LEU A N 1
ATOM 2290 C CA . LEU A 1 291 ? 2.307 -6.977 -19.231 1.00 94.88 291 LEU A CA 1
ATOM 2291 C C . LEU A 1 291 ? 1.233 -7.043 -18.151 1.00 94.88 291 LEU A C 1
ATOM 2293 O O . LEU A 1 291 ? 1.122 -6.138 -17.328 1.00 94.88 291 LEU A O 1
ATOM 2297 N N . ARG A 1 292 ? 0.468 -8.134 -18.103 1.00 93.12 292 ARG A N 1
ATOM 2298 C CA . ARG A 1 292 ? -0.431 -8.390 -16.973 1.00 93.12 292 ARG A CA 1
ATOM 2299 C C . ARG A 1 292 ? 0.383 -8.891 -15.782 1.00 93.12 292 ARG A C 1
ATOM 2301 O O . ARG A 1 292 ? 0.943 -9.981 -15.832 1.00 93.12 292 ARG A O 1
ATOM 2308 N N . VAL A 1 293 ? 0.435 -8.107 -14.713 1.00 90.44 293 VAL A N 1
ATOM 2309 C CA . VAL A 1 293 ? 1.330 -8.360 -13.585 1.00 90.44 293 VAL A CA 1
ATOM 2310 C C . VAL A 1 293 ? 0.707 -9.364 -12.616 1.00 90.44 293 VAL A C 1
ATOM 2312 O O . VAL A 1 293 ? -0.066 -9.001 -11.740 1.00 90.44 293 VAL A O 1
ATOM 2315 N N . THR A 1 294 ? 1.037 -10.645 -12.748 1.00 86.25 294 THR A N 1
ATOM 2316 C CA . THR A 1 294 ? 0.528 -11.713 -11.863 1.00 86.25 294 THR A CA 1
ATOM 2317 C C . THR A 1 294 ? 1.547 -12.222 -10.845 1.00 86.25 294 THR A C 1
ATOM 2319 O O . THR A 1 294 ? 1.222 -13.064 -10.015 1.00 86.25 294 THR A O 1
ATOM 2322 N N . ARG A 1 295 ? 2.794 -11.766 -10.946 1.00 86.12 295 ARG A N 1
ATOM 2323 C CA . ARG A 1 295 ? 3.921 -12.086 -10.066 1.00 86.12 295 ARG A CA 1
ATOM 2324 C C . ARG A 1 295 ? 4.992 -11.016 -10.236 1.00 86.12 295 ARG A C 1
ATOM 2326 O O . ARG A 1 295 ? 4.831 -10.127 -11.068 1.00 86.12 295 ARG A O 1
ATOM 2333 N N . ASN A 1 296 ? 6.088 -11.102 -9.487 1.00 87.81 296 ASN A N 1
ATOM 2334 C CA . ASN A 1 296 ? 7.259 -10.282 -9.788 1.00 87.81 296 ASN A CA 1
ATOM 2335 C C . ASN A 1 296 ? 7.803 -10.656 -11.175 1.00 87.81 296 ASN A C 1
ATOM 2337 O O . ASN A 1 296 ? 7.875 -11.845 -11.502 1.00 87.81 296 ASN A O 1
ATOM 2341 N N . TYR A 1 297 ? 8.184 -9.647 -11.954 1.00 94.62 297 TYR A N 1
ATOM 2342 C CA . TYR A 1 297 ? 8.789 -9.804 -13.274 1.00 94.62 297 TYR A CA 1
ATOM 2343 C C . TYR A 1 297 ? 10.147 -9.116 -13.320 1.00 94.62 297 TYR A C 1
ATOM 2345 O O . TYR A 1 297 ? 10.319 -8.047 -12.740 1.00 94.62 297 TYR A O 1
ATOM 2353 N N . THR A 1 298 ? 11.081 -9.691 -14.063 1.00 97.00 298 THR A N 1
ATOM 2354 C CA . THR A 1 298 ? 12.325 -9.058 -14.494 1.00 97.00 298 THR A CA 1
ATOM 2355 C C . THR A 1 298 ? 12.328 -8.970 -16.013 1.00 97.00 298 THR A C 1
ATOM 2357 O O . THR A 1 298 ? 12.263 -9.990 -16.696 1.00 97.00 298 THR A O 1
ATOM 2360 N N . LEU A 1 299 ? 12.397 -7.748 -16.537 1.00 97.69 299 LEU A N 1
ATOM 2361 C CA . LEU A 1 299 ? 12.529 -7.462 -17.959 1.00 97.69 299 LEU A CA 1
ATOM 2362 C C . LEU A 1 299 ? 13.861 -6.766 -18.195 1.00 97.69 299 LEU A C 1
ATOM 2364 O O . LEU A 1 299 ? 14.196 -5.795 -17.523 1.00 97.69 299 LEU A O 1
ATOM 2368 N N . ILE A 1 300 ? 14.613 -7.264 -19.162 1.00 97.94 300 ILE A N 1
ATOM 2369 C CA . ILE A 1 300 ? 15.938 -6.768 -19.515 1.00 97.94 300 ILE A CA 1
ATOM 2370 C C . ILE A 1 300 ? 15.851 -6.217 -20.934 1.00 97.94 300 ILE A C 1
ATOM 2372 O O . ILE A 1 300 ? 15.561 -6.978 -21.857 1.00 97.94 300 ILE A O 1
ATOM 2376 N N . ALA A 1 301 ? 16.084 -4.916 -21.105 1.00 97.81 301 ALA A N 1
ATOM 2377 C CA . ALA A 1 301 ? 16.194 -4.290 -22.418 1.00 97.81 301 ALA A CA 1
ATOM 2378 C C . ALA A 1 301 ? 17.558 -4.605 -23.033 1.00 97.81 301 ALA A C 1
ATOM 2380 O O . ALA A 1 301 ? 18.598 -4.310 -22.435 1.00 97.81 301 ALA A O 1
ATOM 2381 N N . ARG A 1 302 ? 17.549 -5.175 -24.236 1.00 97.56 302 ARG A N 1
ATOM 2382 C CA . ARG A 1 302 ? 18.742 -5.417 -25.044 1.00 97.56 302 ARG A CA 1
ATOM 2383 C C . ARG A 1 302 ? 18.871 -4.357 -26.126 1.00 97.56 302 ARG A C 1
ATOM 2385 O O . ARG A 1 302 ? 17.878 -3.886 -26.684 1.00 97.56 302 ARG A O 1
ATOM 2392 N N . TRP A 1 303 ? 20.113 -3.991 -26.409 1.00 97.75 303 TRP A N 1
ATOM 2393 C CA . TRP A 1 303 ? 20.454 -2.892 -27.298 1.00 97.75 303 TRP A CA 1
ATOM 2394 C C . TRP A 1 303 ? 21.611 -3.298 -28.203 1.00 97.75 303 TRP A C 1
ATOM 2396 O O . TRP A 1 303 ? 22.617 -3.810 -27.717 1.00 97.75 303 TRP A O 1
ATOM 2406 N N . ILE A 1 304 ? 21.498 -2.987 -29.491 1.00 96.94 304 ILE A N 1
ATOM 2407 C CA . ILE A 1 304 ? 22.609 -3.031 -30.439 1.00 96.94 304 ILE A CA 1
ATOM 2408 C C . ILE A 1 304 ? 23.296 -1.671 -30.406 1.00 96.94 304 ILE A C 1
ATOM 2410 O O . ILE A 1 304 ? 22.670 -0.633 -30.641 1.00 96.94 304 ILE A O 1
ATOM 2414 N N . LYS A 1 305 ? 24.592 -1.663 -30.110 1.00 97.06 305 LYS A N 1
ATOM 2415 C CA . LYS A 1 305 ? 25.406 -0.451 -30.143 1.00 97.06 305 LYS A CA 1
ATOM 2416 C C . LYS A 1 305 ? 25.916 -0.215 -31.562 1.00 97.06 305 LYS A C 1
ATOM 2418 O O . LYS A 1 305 ? 26.415 -1.130 -32.207 1.00 97.06 305 LYS A O 1
ATOM 2423 N N . GLN A 1 306 ? 25.787 1.017 -32.036 1.00 97.62 306 GLN A N 1
ATOM 2424 C CA . GLN A 1 306 ? 26.207 1.454 -33.360 1.00 97.62 306 GLN A CA 1
ATOM 2425 C C . GLN A 1 306 ? 27.068 2.711 -33.270 1.00 97.62 306 GLN A C 1
ATOM 2427 O O . GLN A 1 306 ? 26.868 3.546 -32.384 1.00 97.62 306 GLN A O 1
ATOM 2432 N N . TYR A 1 307 ? 27.981 2.863 -34.223 1.00 95.81 307 TYR A N 1
ATOM 2433 C CA . TYR A 1 307 ? 28.848 4.025 -34.376 1.00 95.81 307 TYR A CA 1
ATOM 2434 C C . TYR A 1 307 ? 28.478 4.822 -35.620 1.00 95.81 307 TYR A C 1
ATOM 2436 O O . TYR A 1 307 ? 28.117 4.253 -36.654 1.00 95.81 307 TYR A O 1
ATOM 2444 N N . ARG A 1 308 ? 28.574 6.145 -35.510 1.00 94.69 308 ARG A N 1
ATOM 2445 C CA . ARG A 1 308 ? 28.423 7.068 -36.628 1.00 94.69 308 ARG A CA 1
ATOM 2446 C C . ARG A 1 308 ? 29.715 7.082 -37.429 1.00 94.69 308 ARG A C 1
ATOM 2448 O O . ARG A 1 308 ? 30.779 7.372 -36.888 1.00 94.69 308 ARG A O 1
ATOM 2455 N N . VAL A 1 309 ? 29.615 6.793 -38.717 1.00 90.62 309 VAL A N 1
ATOM 2456 C CA . VAL A 1 309 ? 30.735 6.836 -39.655 1.00 90.62 309 VAL A CA 1
ATOM 2457 C C . VAL A 1 309 ? 30.434 7.908 -40.687 1.00 90.62 309 VAL A C 1
ATOM 2459 O O . VAL A 1 309 ? 29.415 7.844 -41.376 1.00 90.62 309 VAL A O 1
ATOM 2462 N N . ILE A 1 310 ? 31.321 8.899 -40.771 1.00 87.75 310 ILE A N 1
ATOM 2463 C CA . ILE A 1 310 ? 31.267 9.976 -41.758 1.00 87.75 310 ILE A CA 1
ATOM 2464 C C . ILE A 1 310 ? 32.412 9.749 -42.738 1.00 87.75 310 ILE A C 1
ATOM 2466 O O . ILE A 1 310 ? 33.572 9.657 -42.341 1.00 87.75 310 ILE A O 1
ATOM 2470 N N . ILE A 1 311 ? 32.078 9.652 -44.018 1.00 82.88 311 ILE A N 1
ATOM 2471 C CA . ILE A 1 311 ? 33.042 9.554 -45.109 1.00 82.88 311 ILE A CA 1
ATOM 2472 C C . ILE A 1 311 ? 33.064 10.913 -45.797 1.00 82.88 311 ILE A C 1
ATOM 2474 O O . ILE A 1 311 ? 32.084 11.306 -46.435 1.00 82.88 311 ILE A O 1
ATOM 2478 N N . GLU A 1 312 ? 34.172 11.632 -45.650 1.00 78.69 312 GLU A N 1
ATOM 2479 C CA . GLU A 1 312 ? 34.384 12.947 -46.251 1.00 78.69 312 GLU A CA 1
ATOM 2480 C C . GLU A 1 312 ? 35.215 12.821 -47.530 1.00 78.69 312 GLU A C 1
ATOM 2482 O O . GLU A 1 312 ? 36.237 12.135 -47.559 1.00 78.69 312 GLU A O 1
ATOM 2487 N N . ASN A 1 313 ? 34.779 13.491 -48.598 1.00 71.00 313 ASN A N 1
ATOM 2488 C CA . ASN A 1 313 ? 35.567 13.614 -49.817 1.00 71.00 313 ASN A CA 1
ATOM 2489 C C . ASN A 1 313 ? 36.329 14.944 -49.789 1.00 71.00 313 ASN A C 1
ATOM 2491 O O . ASN A 1 313 ? 35.718 16.006 -49.684 1.00 71.00 313 ASN A O 1
ATOM 2495 N N . LEU A 1 314 ? 37.656 14.881 -49.895 1.00 67.06 314 LEU A N 1
ATOM 2496 C CA . LEU A 1 314 ? 38.537 16.054 -49.872 1.00 67.06 314 LEU A CA 1
ATOM 2497 C C . LEU A 1 314 ? 38.550 16.826 -51.205 1.00 67.06 314 LEU A C 1
ATOM 2499 O O . LEU A 1 314 ? 39.106 17.921 -51.270 1.00 67.06 314 LEU A O 1
ATOM 2503 N N . TYR A 1 315 ? 37.943 16.273 -52.262 1.00 64.00 315 TYR A N 1
ATOM 2504 C CA . TYR A 1 315 ? 37.894 16.875 -53.595 1.00 64.00 315 TYR A CA 1
ATOM 2505 C C . TYR A 1 315 ? 36.490 17.397 -53.953 1.00 64.00 315 TYR A C 1
ATOM 2507 O O . TYR A 1 315 ? 35.493 16.797 -53.542 1.00 64.00 315 TYR A O 1
ATOM 2515 N N . PRO A 1 316 ? 36.381 18.478 -54.756 1.00 55.94 316 PRO A N 1
ATOM 2516 C CA . PRO A 1 316 ? 35.093 18.986 -55.216 1.00 55.94 316 PRO A CA 1
ATOM 2517 C C . PRO A 1 316 ? 34.374 17.941 -56.089 1.00 55.94 316 PRO A C 1
ATOM 2519 O O . PRO A 1 316 ? 34.787 17.651 -57.208 1.00 55.94 316 PRO A O 1
ATOM 2522 N N . GLY A 1 317 ? 33.296 17.363 -55.553 1.00 60.50 317 GLY A N 1
ATOM 2523 C CA . GLY A 1 317 ? 32.487 16.301 -56.161 1.00 60.50 317 GLY A CA 1
ATOM 2524 C C . GLY A 1 317 ? 31.353 15.853 -55.221 1.00 60.50 317 GLY A C 1
ATOM 2525 O O . GLY A 1 317 ? 31.284 16.335 -54.088 1.00 60.50 317 GLY A O 1
ATOM 2526 N N . PRO A 1 318 ? 30.419 14.981 -55.654 1.00 53.38 318 PRO A N 1
ATOM 2527 C CA . PRO A 1 318 ? 29.192 14.750 -54.903 1.00 53.38 318 PRO A CA 1
ATOM 2528 C C . PRO A 1 318 ? 29.406 13.933 -53.616 1.00 53.38 318 PRO A C 1
ATOM 2530 O O . PRO A 1 318 ? 29.740 12.753 -53.657 1.00 53.38 318 PRO A O 1
ATOM 2533 N N . SER A 1 319 ? 29.020 14.583 -52.512 1.00 57.47 319 SER A N 1
ATOM 2534 C CA . SER A 1 319 ? 28.501 14.082 -51.222 1.00 57.47 319 SER A CA 1
ATOM 2535 C C . SER A 1 319 ? 29.451 13.349 -50.268 1.00 57.47 319 SER A C 1
ATOM 2537 O O . SER A 1 319 ? 29.843 12.208 -50.495 1.00 57.47 319 SER A O 1
ATOM 2539 N N . SER A 1 320 ? 29.683 13.968 -49.104 1.00 63.75 320 SER A N 1
ATOM 2540 C CA . SER A 1 320 ? 29.945 13.232 -47.869 1.00 63.75 320 SER A CA 1
ATOM 2541 C C . SER A 1 320 ? 28.809 12.235 -47.611 1.00 63.75 320 SER A C 1
ATOM 2543 O O . SER A 1 320 ? 27.644 12.517 -47.906 1.00 63.75 320 SER A O 1
ATOM 2545 N N . SER A 1 321 ? 29.139 11.055 -47.087 1.00 77.00 321 SER A N 1
ATOM 2546 C CA . SER A 1 321 ? 28.137 10.054 -46.707 1.00 77.00 321 SER A CA 1
ATOM 2547 C C . SER A 1 321 ? 28.218 9.768 -45.219 1.00 77.00 321 SER A C 1
ATOM 2549 O O . SER A 1 321 ? 29.301 9.713 -44.642 1.00 77.00 321 SER A O 1
ATOM 2551 N N . GLU A 1 322 ? 27.054 9.622 -44.599 1.00 85.25 322 GLU A N 1
ATOM 2552 C CA . GLU A 1 322 ? 26.920 9.318 -43.183 1.00 85.25 322 GLU A CA 1
ATOM 2553 C C . GLU A 1 322 ? 26.135 8.019 -43.031 1.00 85.25 322 GLU A C 1
ATOM 2555 O O . GLU A 1 322 ? 25.067 7.852 -43.627 1.00 85.25 322 GLU A O 1
ATOM 2560 N N . MET A 1 323 ? 26.658 7.100 -42.224 1.00 90.12 323 MET A N 1
ATOM 2561 C CA . MET A 1 323 ? 25.993 5.843 -41.904 1.00 90.12 323 MET A CA 1
ATOM 2562 C C . MET A 1 323 ? 26.187 5.466 -40.437 1.00 90.12 323 MET A C 1
ATOM 2564 O O . MET A 1 323 ? 27.128 5.903 -39.777 1.00 90.12 323 MET A O 1
ATOM 2568 N N . TRP A 1 324 ? 25.279 4.636 -39.934 1.00 94.38 324 TRP A N 1
ATOM 2569 C CA . TRP A 1 324 ? 25.382 4.020 -38.616 1.00 94.38 324 TRP A CA 1
ATOM 2570 C C . TRP A 1 324 ? 25.713 2.547 -38.790 1.00 94.38 324 TRP A C 1
ATOM 2572 O O . TRP A 1 324 ? 24.998 1.846 -39.506 1.00 94.38 324 TRP A O 1
ATOM 2582 N N . VAL A 1 325 ? 26.769 2.091 -38.131 1.00 94.69 325 VAL A N 1
ATOM 2583 C CA . VAL A 1 325 ? 27.343 0.753 -38.317 1.00 94.69 325 VAL A CA 1
ATOM 2584 C C . VAL A 1 325 ? 27.365 0.037 -36.977 1.00 94.69 325 VAL A C 1
ATOM 2586 O O . VAL A 1 325 ? 27.666 0.677 -35.969 1.00 94.69 325 VAL A O 1
ATOM 2589 N N . ASN A 1 326 ? 27.009 -1.251 -36.927 1.00 95.94 326 ASN A N 1
ATOM 2590 C CA . ASN A 1 326 ? 27.023 -1.985 -35.660 1.00 95.94 326 ASN A CA 1
ATOM 2591 C C . ASN A 1 326 ? 28.446 -2.103 -35.115 1.00 95.94 326 ASN A C 1
ATOM 2593 O O . ASN A 1 326 ? 29.426 -2.140 -35.856 1.00 95.94 326 ASN A O 1
ATOM 2597 N N . GLU A 1 327 ? 28.561 -2.147 -33.793 1.00 93.81 327 GLU A N 1
ATOM 2598 C CA . GLU A 1 327 ? 29.826 -2.433 -33.131 1.00 93.81 327 GLU A CA 1
ATOM 2599 C C . GLU A 1 327 ? 30.379 -3.785 -33.605 1.00 93.81 327 GLU A C 1
ATOM 2601 O O . GLU A 1 327 ? 29.743 -4.818 -33.419 1.00 93.81 327 GLU A O 1
ATOM 2606 N N . GLY A 1 328 ? 31.567 -3.758 -34.213 1.00 92.25 328 GLY A N 1
ATOM 2607 C CA . GLY A 1 328 ? 32.240 -4.940 -34.755 1.00 92.25 328 GLY A CA 1
ATOM 2608 C C . GLY A 1 328 ? 32.036 -5.180 -36.255 1.00 92.25 328 GLY A C 1
ATOM 2609 O O . GLY A 1 328 ? 32.771 -5.991 -36.813 1.00 92.25 328 GLY A O 1
ATOM 2610 N N . ASP A 1 329 ? 31.117 -4.469 -36.917 1.00 92.88 329 ASP A N 1
ATOM 2611 C CA . ASP A 1 329 ? 30.923 -4.587 -38.368 1.00 92.88 329 ASP A CA 1
ATOM 2612 C C . ASP A 1 329 ? 32.026 -3.837 -39.145 1.00 92.88 329 ASP A C 1
ATOM 2614 O O . ASP A 1 329 ? 32.451 -2.740 -38.768 1.00 92.88 329 ASP A O 1
ATOM 2618 N N . GLU A 1 330 ? 32.468 -4.410 -40.269 1.00 87.62 330 GLU A N 1
ATOM 2619 C CA . GLU A 1 330 ? 33.440 -3.786 -41.173 1.00 87.62 330 GLU A CA 1
ATOM 2620 C C . GLU A 1 330 ? 32.771 -2.807 -42.149 1.00 87.62 330 GLU A C 1
ATOM 2622 O O . GLU A 1 330 ? 31.725 -3.090 -42.737 1.00 87.62 330 GLU A O 1
ATOM 2627 N N . VAL A 1 331 ? 33.417 -1.660 -42.382 1.00 83.06 331 VAL A N 1
ATOM 2628 C CA . VAL A 1 331 ? 32.984 -0.671 -43.379 1.00 83.06 331 VAL A CA 1
ATOM 2629 C C . VAL A 1 331 ? 33.921 -0.715 -44.576 1.00 83.06 331 VAL A C 1
ATOM 2631 O O . VAL A 1 331 ? 35.087 -0.337 -44.477 1.00 83.06 331 VAL A O 1
ATOM 2634 N N . VAL A 1 332 ? 33.404 -1.131 -45.732 1.00 79.56 332 VAL A N 1
ATOM 2635 C CA . VAL A 1 332 ? 34.155 -1.101 -46.993 1.00 79.56 332 VAL A CA 1
ATOM 2636 C C . VAL A 1 332 ? 33.932 0.240 -47.686 1.00 79.56 332 VAL A C 1
ATOM 2638 O O . VAL A 1 332 ? 32.820 0.557 -48.109 1.00 79.56 332 VAL A O 1
ATOM 2641 N N . ILE A 1 333 ? 35.003 1.019 -47.830 1.00 74.25 333 ILE A N 1
ATOM 2642 C CA . ILE A 1 333 ? 34.999 2.296 -48.551 1.00 74.25 333 ILE A CA 1
ATOM 2643 C C . ILE A 1 333 ? 35.681 2.079 -49.902 1.00 74.25 333 ILE A C 1
ATOM 2645 O O . ILE A 1 333 ? 36.858 1.728 -49.957 1.00 74.25 333 ILE A O 1
ATOM 2649 N N . ALA A 1 334 ? 34.947 2.295 -50.992 1.00 67.69 334 ALA A N 1
ATOM 2650 C CA . ALA A 1 334 ? 35.472 2.192 -52.350 1.00 67.69 334 ALA A CA 1
ATOM 2651 C C . ALA A 1 334 ? 35.199 3.482 -53.131 1.00 67.69 334 ALA A C 1
ATOM 2653 O O . ALA A 1 334 ? 34.083 4.005 -53.122 1.00 67.69 334 ALA A O 1
ATOM 2654 N N . LEU A 1 335 ? 36.219 3.976 -53.833 1.00 65.25 335 LEU A N 1
ATOM 2655 C CA . LEU A 1 335 ? 36.069 5.061 -54.799 1.00 65.25 335 LEU A CA 1
ATOM 2656 C C . LEU A 1 335 ? 35.363 4.507 -56.040 1.00 65.25 335 LEU A C 1
ATOM 2658 O O . LEU A 1 335 ? 35.838 3.544 -56.638 1.00 65.25 335 LEU A O 1
ATOM 2662 N N . ARG A 1 336 ? 34.219 5.094 -56.408 1.00 58.22 336 ARG A N 1
ATOM 2663 C CA . ARG A 1 336 ? 33.483 4.689 -57.617 1.00 58.22 336 ARG A CA 1
ATOM 2664 C C . ARG A 1 336 ? 34.142 5.197 -58.897 1.00 58.22 336 ARG A C 1
ATOM 2666 O O . ARG A 1 336 ? 34.144 4.465 -59.876 1.00 58.22 336 ARG A O 1
ATOM 2673 N N . ASP A 1 337 ? 34.746 6.385 -58.849 1.00 59.81 337 ASP A N 1
ATOM 2674 C CA . ASP A 1 337 ? 35.407 7.022 -59.988 1.00 59.81 337 ASP A CA 1
ATOM 2675 C C . ASP A 1 337 ? 36.761 7.608 -59.570 1.00 59.81 337 ASP A C 1
ATOM 2677 O O . ASP A 1 337 ? 36.849 8.422 -58.649 1.00 59.81 337 ASP A O 1
ATOM 2681 N N . THR A 1 338 ? 37.827 7.222 -60.268 1.00 59.09 338 THR A N 1
ATOM 2682 C CA . THR A 1 338 ? 39.156 7.834 -60.153 1.00 59.09 338 THR A CA 1
ATOM 2683 C C . THR A 1 338 ? 39.344 8.792 -61.323 1.00 59.09 338 THR A C 1
ATOM 2685 O O . THR A 1 338 ? 39.670 8.374 -62.433 1.00 59.09 338 THR A O 1
ATOM 2688 N N . ARG A 1 339 ? 39.151 10.096 -61.098 1.00 61.09 339 ARG A N 1
ATOM 2689 C CA . ARG A 1 339 ? 39.571 11.123 -62.062 1.00 61.09 339 ARG A CA 1
ATOM 2690 C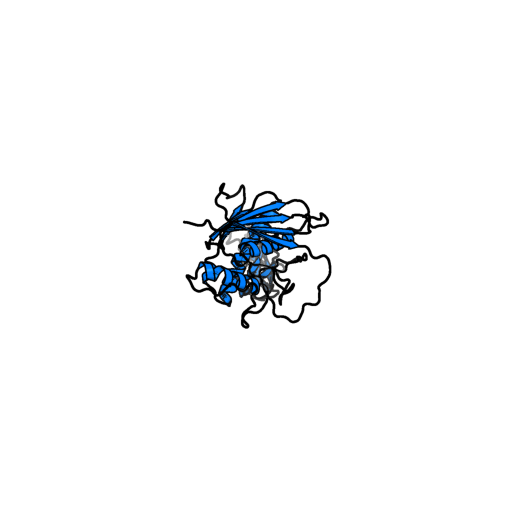 C . ARG A 1 339 ? 40.954 11.624 -61.661 1.00 61.09 339 ARG A C 1
ATOM 2692 O O . ARG A 1 339 ? 41.100 12.295 -60.646 1.00 61.09 339 ARG A O 1
ATOM 2699 N N . VAL A 1 340 ? 41.968 11.271 -62.446 1.00 61.94 340 VAL A N 1
ATOM 2700 C CA . VAL A 1 340 ? 43.324 11.810 -62.293 1.00 61.94 340 VAL A CA 1
ATOM 2701 C C . VAL A 1 340 ? 43.397 13.100 -63.102 1.00 61.94 340 VAL A C 1
ATOM 2703 O O . VAL A 1 340 ? 43.346 13.063 -64.330 1.00 61.94 340 VAL A O 1
ATOM 2706 N N . GLU A 1 341 ? 43.477 14.250 -62.434 1.00 61.19 341 GLU A N 1
ATOM 2707 C CA . GLU A 1 341 ? 43.764 15.506 -63.129 1.00 61.19 341 GLU A CA 1
ATOM 2708 C C . GLU A 1 341 ? 45.265 15.593 -63.421 1.00 61.19 341 GLU A C 1
ATOM 2710 O O . GLU A 1 341 ? 46.087 15.722 -62.518 1.00 61.19 341 GLU A O 1
ATOM 2715 N N . HIS A 1 342 ? 45.627 15.529 -64.702 1.00 65.06 342 HIS A N 1
ATOM 2716 C CA . HIS A 1 342 ? 47.015 15.607 -65.163 1.00 65.06 342 HIS A CA 1
ATOM 2717 C C . HIS A 1 342 ? 47.540 17.053 -65.283 1.00 65.06 342 HIS A C 1
ATOM 2719 O O . HIS A 1 342 ? 48.634 17.265 -65.802 1.00 65.06 342 HIS A O 1
ATOM 2725 N N . GLY A 1 343 ? 46.781 18.056 -64.819 1.00 58.06 343 GLY A N 1
ATOM 2726 C CA . GLY A 1 343 ? 47.181 19.470 -64.848 1.00 58.06 343 GLY A CA 1
ATOM 2727 C C . GLY A 1 343 ? 47.397 20.043 -66.255 1.00 58.06 343 GLY A C 1
ATOM 2728 O O . GLY A 1 343 ? 48.053 21.069 -66.407 1.00 58.06 343 GLY A O 1
ATOM 2729 N N . ASN A 1 344 ? 46.872 19.385 -67.289 1.00 57.34 344 ASN A N 1
ATOM 2730 C CA . ASN A 1 344 ? 47.128 19.678 -68.702 1.00 57.34 344 ASN A CA 1
ATOM 2731 C C . ASN A 1 344 ? 46.011 20.475 -69.402 1.00 57.34 344 ASN A C 1
ATOM 2733 O O . ASN A 1 344 ? 46.112 20.724 -70.599 1.00 57.34 344 ASN A O 1
ATOM 2737 N N . GLY A 1 345 ? 44.986 20.932 -68.676 1.00 55.34 345 GLY A N 1
ATOM 2738 C CA . GLY A 1 345 ? 43.989 21.868 -69.211 1.00 55.34 345 GLY A CA 1
ATOM 2739 C C . GLY A 1 345 ? 43.066 21.309 -70.302 1.00 55.34 345 GLY A C 1
ATOM 2740 O O . GLY A 1 345 ? 42.476 22.100 -71.036 1.00 55.34 345 GLY A O 1
ATOM 2741 N N . THR A 1 346 ? 42.924 19.985 -70.404 1.00 46.19 346 THR A N 1
ATOM 2742 C CA . THR A 1 346 ? 41.930 19.295 -71.249 1.00 46.19 346 THR A CA 1
ATOM 2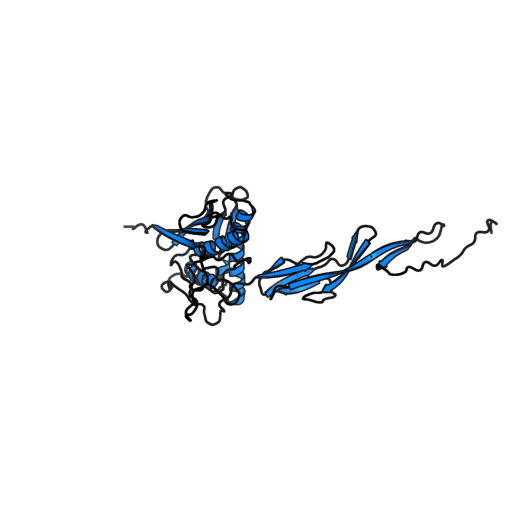743 C C . THR A 1 346 ? 41.191 18.237 -70.457 1.00 46.19 346 THR A C 1
ATOM 2745 O O . THR A 1 346 ? 41.899 17.430 -69.809 1.00 46.19 346 THR A O 1
#

Mean predicted aligned error: 10.85 Å

Nearest PDB structures (foldseek):
  7n29-assembly1_A-3  TM=2.828E-01  e=2.057E+00  Homo sapiens
  5xja-assembly1_A  TM=4.462E-01  e=3.988E+00  Mus musculus
  4jde-assembly1_B  TM=2.211E-01  e=6.077E+00  Caenorhabditis elegans

Secondary structure (DSSP, 8-state):
--PPPPEEEEEEEEEEP-S------SPPP-EEE-S-EES-SEEEEEE-S-S-HHHHHHHHHHHHHHHHHHHHHHHHH--GGGGG-EEEEEETTTT--SS--SEEEEEESS--TTSEEEEEEEEEETTEEEEEEEEEESB-TTSPBPPHHHHHHHHHHHHHHHTTEEEES-SEETTEE-TTBSEE---SS--PPBHHHHHHHHHHHHHHH--S------SEE---TTS---B--EEEEEEE-SSS-EE--EEEETT-EEEEEE-SEEEETTEEEEEEEEEES--BSSSEEEEE-SS-EEEEEEEEEEEEEEE--SSSSS--EEEEEETT-------S------SS--